Protein AF-A0AAW0YAZ7-F1 (afdb_monomer_lite)

Organism: Cherax quadricarinatus (NCBI:txid27406)

Foldseek 3Di:
DDDPDDDDDDPDDDPPCDPVNCVVVPNPDVVVVVVVVVVVVVVVVVVVVVVVLCVVDPDPVSVVVVVVVVVVVVVVVVVVVVVVVVVVVVVVVVVVVVVVVVVVVVQVVLVVLLVVLVVVLVVLVVLLVLLVVLLVLLVVLVVQLVVLVCVLVVVDDPPPDDDPDPDPDDDDPVNNVVSVVSNVVSVVSNVVSVVVLVVSLVVVVVVVVVVVVVVCVVPPDDYDDDDDDDDDDDDDPPVVSVVSSVVSVVVSVVSVVVSVVSVVSRDDHDDPPCDPVVVPPPQPPVNVVVVVVVVVVVVVVVVVVVVVVVD

Sequence (311 aa):
LAERVRLKKAESGDQRITGTDLSSVGVWTTAVAEQLVAGVQEESDAQELYHALATAGGALAPHERLKEFEVEIERLHTKVDHLKAQNDVLAITLSESKSHCDHLSILMGKYESNSIALQLAVTNLDQTIEAYEVLVALLESEIGLLLASCKAAGVGVKRTSGGVGSGSGGWSYADQDDLVALVKRAQEQRRSTENVARHLLSRLERAEAQHSDAESWNEAGISHNTSATSSTSSGVDSDVSRGEEQRLRETINRLKEERGHVSSSLLPLESLHVDPLTRHYPLSLNDAHKLDLENAVLMQELTAMREDRAE

pLDDT: mean 76.09, std 19.63, range [36.53, 98.0]

Radius of gyration: 53.34 Å; chains: 1; bounding box: 100×48×168 Å

InterPro domains:
  IPR019536 Harmonin-binding protein USHBP1, PDZ-binding domain [PF10506] (75-138)
  IPR040171 Harmonin-binding protein USHBP1-like [PTHR23347] (2-311)

Structure (mmCIF, N/CA/C/O backbone):
data_AF-A0AAW0YAZ7-F1
#
_entry.id   AF-A0AAW0YAZ7-F1
#
loop_
_atom_site.group_PDB
_atom_site.id
_atom_site.type_symbol
_atom_site.label_atom_id
_atom_site.label_alt_id
_atom_site.label_comp_id
_atom_site.label_asym_id
_atom_site.label_entity_id
_atom_site.label_seq_id
_atom_site.pdbx_PDB_ins_code
_atom_site.Cartn_x
_atom_site.Cartn_y
_atom_site.Cartn_z
_atom_site.occupancy
_atom_site.B_iso_or_equiv
_atom_site.auth_seq_id
_atom_site.auth_comp_id
_atom_site.auth_asym_id
_atom_site.auth_atom_id
_atom_site.pdbx_PDB_model_num
ATOM 1 N N . LEU A 1 1 ? -64.043 -13.865 101.039 1.00 36.66 1 LEU A N 1
ATOM 2 C CA . LEU A 1 1 ? -63.015 -12.802 101.012 1.00 36.66 1 LEU A CA 1
ATOM 3 C C . LEU A 1 1 ? -61.652 -13.481 101.017 1.00 36.66 1 LEU A C 1
ATOM 5 O O . LEU A 1 1 ? -61.302 -14.053 102.036 1.00 36.66 1 LEU A O 1
ATOM 9 N N . ALA A 1 2 ? -60.959 -13.518 99.876 1.00 41.47 2 ALA A N 1
ATOM 10 C CA . ALA A 1 2 ? -59.624 -14.108 99.764 1.00 41.47 2 ALA A CA 1
ATOM 11 C C . ALA A 1 2 ? -58.565 -13.015 99.964 1.00 41.47 2 ALA A C 1
ATOM 13 O O . ALA A 1 2 ? -58.642 -11.938 99.369 1.00 41.47 2 ALA A O 1
ATOM 14 N N . GLU A 1 3 ? -57.635 -13.290 100.866 1.00 41.56 3 GLU A N 1
ATOM 15 C CA . GLU A 1 3 ? -56.616 -12.386 101.381 1.00 41.56 3 GLU A CA 1
ATOM 16 C C . GLU A 1 3 ? -55.558 -12.084 100.304 1.00 41.56 3 GLU A C 1
ATOM 18 O O . GLU A 1 3 ? -55.010 -12.989 99.675 1.00 41.56 3 GLU A O 1
ATOM 23 N N . ARG A 1 4 ? -55.279 -10.797 100.055 1.00 48.59 4 ARG A N 1
ATOM 24 C CA . ARG A 1 4 ? -54.204 -10.373 99.146 1.00 48.59 4 ARG A CA 1
ATOM 25 C C . ARG A 1 4 ? -52.858 -10.602 99.832 1.00 48.59 4 ARG A C 1
ATOM 27 O O . ARG A 1 4 ? -52.386 -9.739 100.569 1.00 48.59 4 ARG A O 1
ATOM 34 N N . VAL A 1 5 ? -52.222 -11.736 99.555 1.00 50.03 5 VAL A N 1
ATOM 35 C CA . VAL A 1 5 ? -50.826 -11.975 99.935 1.00 50.03 5 VAL A CA 1
ATOM 36 C C . VAL A 1 5 ? -49.933 -11.103 99.048 1.00 50.03 5 VAL A C 1
ATOM 38 O O . VAL A 1 5 ? -49.778 -11.348 97.853 1.00 50.03 5 VAL A O 1
ATOM 41 N N . ARG A 1 6 ? -49.368 -10.035 99.623 1.00 46.94 6 ARG A N 1
ATOM 42 C CA . ARG A 1 6 ? -48.299 -9.252 98.989 1.00 46.94 6 ARG A CA 1
ATOM 43 C C . ARG A 1 6 ? -47.051 -10.129 98.899 1.00 46.94 6 ARG A C 1
ATOM 45 O O . ARG A 1 6 ? -46.441 -10.427 99.922 1.00 46.94 6 ARG A O 1
ATOM 52 N N . LEU A 1 7 ? -46.660 -10.508 97.685 1.00 45.97 7 LEU A N 1
ATOM 53 C CA . LEU A 1 7 ? -45.361 -11.129 97.444 1.00 45.97 7 LEU A CA 1
ATOM 54 C C . LEU A 1 7 ? -44.265 -10.086 97.694 1.00 45.97 7 LEU A C 1
ATOM 56 O O . LEU A 1 7 ? -44.259 -9.004 97.102 1.00 45.97 7 LEU A O 1
ATOM 60 N N . LYS A 1 8 ? -43.377 -10.397 98.640 1.00 39.53 8 LYS A N 1
ATOM 61 C CA . LYS A 1 8 ? -42.240 -9.563 99.025 1.00 39.53 8 LYS A CA 1
ATOM 62 C C . LYS A 1 8 ? -41.208 -9.617 97.892 1.00 39.53 8 LYS A C 1
ATOM 64 O O . LYS A 1 8 ? -40.790 -10.701 97.499 1.00 39.53 8 LYS A O 1
ATOM 69 N N . LYS A 1 9 ? -40.831 -8.454 97.354 1.00 42.91 9 LYS A N 1
ATOM 70 C CA . LYS A 1 9 ? -39.759 -8.310 96.358 1.00 42.91 9 LYS A CA 1
ATOM 71 C C . LYS A 1 9 ? -38.473 -8.888 96.959 1.00 42.91 9 LYS A C 1
ATOM 73 O O . LYS A 1 9 ? -38.083 -8.455 98.041 1.00 42.91 9 LYS A O 1
ATOM 78 N N . ALA A 1 10 ? -37.875 -9.880 96.298 1.00 43.03 10 ALA A N 1
ATOM 79 C CA . ALA A 1 10 ? -36.586 -10.429 96.701 1.00 43.03 10 ALA A CA 1
ATOM 80 C C . ALA A 1 10 ? -35.559 -9.292 96.696 1.00 43.03 10 ALA A C 1
ATOM 82 O O . ALA A 1 10 ? -35.417 -8.569 95.707 1.00 43.03 10 ALA A O 1
ATOM 83 N N . GLU A 1 11 ? -34.932 -9.071 97.845 1.00 41.56 11 GLU A N 1
ATOM 84 C CA . GLU A 1 11 ? -33.925 -8.039 98.021 1.00 41.56 11 GLU A CA 1
ATOM 85 C C . GLU A 1 11 ? -32.713 -8.415 97.165 1.00 41.56 11 GLU A C 1
ATOM 87 O O . GLU A 1 11 ? -32.107 -9.471 97.325 1.00 41.56 11 GLU A O 1
ATOM 92 N N . SER A 1 12 ? -32.438 -7.552 96.189 1.00 51.38 12 SER A N 1
ATOM 93 C CA . SER A 1 12 ? -31.312 -7.614 95.268 1.00 51.38 12 SER A CA 1
ATOM 94 C C . SER A 1 12 ? -30.006 -7.527 96.055 1.00 51.38 12 SER A C 1
ATOM 96 O O . SER A 1 12 ? -29.550 -6.436 96.388 1.00 51.38 12 SER A O 1
ATOM 98 N N . GLY A 1 13 ? -29.425 -8.684 96.359 1.00 41.88 13 GLY A N 1
ATOM 99 C CA . GLY A 1 13 ? -28.131 -8.821 97.012 1.00 41.88 13 GLY A CA 1
ATOM 100 C C . GLY A 1 13 ? -27.391 -10.041 96.478 1.00 41.88 13 GLY A C 1
ATOM 101 O O . GLY A 1 13 ? -27.486 -11.112 97.059 1.00 41.88 13 GLY A O 1
ATOM 102 N N . ASP A 1 14 ? -26.698 -9.861 95.352 1.00 46.91 14 ASP A N 1
ATOM 103 C CA . ASP A 1 14 ? -25.494 -10.594 94.920 1.00 46.91 14 ASP A CA 1
ATOM 104 C C . ASP A 1 14 ? -25.476 -12.128 95.119 1.00 46.91 14 ASP A C 1
ATOM 106 O O . ASP A 1 14 ? -24.453 -12.728 95.461 1.00 46.91 14 ASP A O 1
ATOM 110 N N . GLN A 1 15 ? -26.609 -12.800 94.902 1.00 54.31 15 GLN A N 1
ATOM 111 C CA . GLN A 1 15 ? -26.675 -14.257 94.961 1.00 54.31 15 GLN A CA 1
ATOM 112 C C . GLN A 1 15 ? -26.151 -14.821 93.635 1.00 54.31 15 GLN A C 1
ATOM 114 O O . GLN A 1 15 ? -26.905 -15.050 92.691 1.00 54.31 15 GLN A O 1
ATOM 119 N N . ARG A 1 16 ? -24.829 -14.995 93.536 1.00 53.84 16 ARG A N 1
ATOM 120 C CA . ARG A 1 16 ? -24.193 -15.664 92.393 1.00 53.84 16 ARG A CA 1
ATOM 121 C C . ARG A 1 16 ? -24.699 -17.104 92.329 1.00 53.84 16 ARG A C 1
ATOM 123 O O . ARG A 1 16 ? -24.273 -17.936 93.123 1.00 53.84 16 ARG A O 1
ATOM 130 N N . ILE A 1 17 ? -25.618 -17.375 91.406 1.00 58.81 17 ILE A N 1
ATOM 131 C CA . ILE A 1 17 ? -26.127 -18.720 91.133 1.00 58.81 17 ILE A CA 1
ATOM 132 C C . ILE A 1 17 ? -24.938 -19.562 90.662 1.00 58.81 17 ILE A C 1
ATOM 134 O O . ILE A 1 17 ? -24.305 -19.248 89.654 1.00 58.81 17 ILE A O 1
ATOM 138 N N . THR A 1 18 ? -24.586 -20.594 91.423 1.00 60.94 18 THR A N 1
ATOM 139 C CA . THR A 1 18 ? -23.449 -21.462 91.101 1.00 60.94 18 THR A CA 1
ATOM 140 C C . THR A 1 18 ? -23.892 -22.613 90.194 1.00 60.94 18 THR A C 1
ATOM 142 O O . THR A 1 18 ? -25.068 -22.970 90.151 1.00 60.94 18 THR A O 1
ATOM 145 N N . GLY A 1 19 ? -22.964 -23.234 89.455 1.00 59.62 19 GLY A N 1
ATOM 146 C CA . GLY A 1 19 ? -23.287 -24.351 88.548 1.00 59.62 19 GLY A CA 1
ATOM 147 C C . GLY A 1 19 ? -23.971 -25.547 89.233 1.00 59.62 19 GLY A C 1
ATOM 148 O O . GLY A 1 19 ? -24.684 -26.309 88.585 1.00 59.62 19 GLY A O 1
ATOM 149 N N . THR A 1 20 ? -23.807 -25.687 90.551 1.00 60.94 20 THR A N 1
ATOM 150 C CA . THR A 1 20 ? -24.487 -26.686 91.389 1.00 60.94 20 THR A CA 1
ATOM 151 C C . THR A 1 20 ? -25.952 -26.354 91.674 1.00 60.94 20 THR A C 1
ATOM 153 O O . THR A 1 20 ? -26.761 -27.263 91.841 1.00 60.94 20 THR A O 1
ATOM 156 N N . ASP A 1 21 ? -26.319 -25.073 91.677 1.00 62.53 21 ASP A N 1
ATOM 157 C CA . ASP A 1 21 ? -27.708 -24.645 91.858 1.00 62.53 21 ASP A CA 1
ATOM 158 C C . ASP A 1 21 ? -28.510 -24.888 90.569 1.00 62.53 21 ASP A C 1
ATOM 160 O O . ASP A 1 21 ? -29.643 -25.365 90.616 1.00 62.53 21 ASP A O 1
ATOM 164 N N . LEU A 1 22 ? -27.889 -24.671 89.403 1.00 63.38 22 LEU A N 1
ATOM 165 C CA . LEU A 1 22 ? -28.481 -24.931 88.082 1.00 63.38 22 LEU A CA 1
ATOM 166 C C . LEU A 1 22 ? -28.712 -26.427 87.817 1.00 63.38 22 LEU A C 1
ATOM 168 O O . LEU A 1 22 ? -29.745 -26.808 87.258 1.00 63.38 22 LEU A O 1
ATOM 172 N N . SER A 1 23 ? -27.795 -27.289 88.269 1.00 62.62 23 SER A N 1
ATOM 173 C CA . SER A 1 23 ? -27.950 -28.740 88.128 1.00 62.62 23 SER A CA 1
ATOM 174 C C . SER A 1 23 ? -29.073 -29.299 89.009 1.00 62.62 23 SER A C 1
ATOM 176 O O . SER A 1 23 ? -29.751 -30.242 88.596 1.00 62.62 23 SER A O 1
ATOM 178 N N . SER A 1 24 ? -29.334 -28.679 90.168 1.00 65.88 24 SER A N 1
ATOM 179 C CA . SER A 1 24 ? -30.435 -29.049 91.073 1.00 65.88 24 SER A CA 1
ATOM 180 C C . SER A 1 24 ? -31.830 -28.771 90.490 1.00 65.88 24 SER A C 1
ATOM 182 O O . SER A 1 24 ? -32.787 -29.469 90.819 1.00 65.88 24 SER A O 1
ATOM 184 N N . VAL A 1 25 ? -31.930 -27.802 89.572 1.00 65.81 25 VAL A N 1
ATOM 185 C CA . VAL A 1 25 ? -33.166 -27.427 88.859 1.00 65.81 25 VAL A CA 1
ATOM 186 C C . VAL A 1 25 ? -33.303 -28.178 87.519 1.00 65.81 25 VAL A C 1
ATOM 188 O O . VAL A 1 25 ? -34.297 -28.030 86.815 1.00 65.81 25 VAL A O 1
ATOM 191 N N . GLY A 1 26 ? -32.345 -29.051 87.180 1.00 63.66 26 GLY A N 1
ATOM 192 C CA . GLY A 1 26 ? -32.406 -29.920 85.999 1.00 63.66 26 GLY A CA 1
ATOM 193 C C . GLY A 1 26 ? -31.663 -29.405 84.762 1.00 63.66 26 GLY A C 1
ATOM 194 O O . GLY A 1 26 ? -31.778 -30.012 83.700 1.00 63.66 26 GLY A O 1
ATOM 195 N N . VAL A 1 27 ? -30.871 -28.330 84.871 1.00 70.31 27 VAL A N 1
ATOM 196 C CA . VAL A 1 27 ? -30.018 -27.842 83.772 1.00 70.31 27 VAL A CA 1
ATOM 197 C C . VAL A 1 27 ? -28.635 -28.485 83.897 1.00 70.31 27 VAL A C 1
ATOM 199 O O . VAL A 1 27 ? -27.776 -28.019 84.640 1.00 70.31 27 VAL A O 1
ATOM 202 N N . TRP A 1 28 ? -28.421 -29.607 83.206 1.00 62.44 28 TRP A N 1
ATOM 203 C CA . TRP A 1 28 ? -27.205 -30.427 83.363 1.00 62.44 28 TRP A CA 1
ATOM 204 C C . TRP A 1 28 ? -26.023 -30.011 82.478 1.00 62.44 28 TRP A C 1
ATOM 206 O O . TRP A 1 28 ? -24.913 -30.501 82.670 1.00 62.44 28 TRP A O 1
ATOM 216 N N . THR A 1 29 ? -26.236 -29.112 81.517 1.00 69.56 29 THR A N 1
ATOM 217 C CA . THR A 1 29 ? -25.220 -28.710 80.533 1.00 69.56 29 THR A CA 1
ATOM 218 C C . THR A 1 29 ? -25.038 -27.199 80.519 1.00 69.56 29 THR A C 1
ATOM 220 O O . THR A 1 29 ? -26.011 -26.463 80.355 1.00 69.56 29 THR A O 1
ATOM 223 N N . THR A 1 30 ? -23.789 -26.740 80.616 1.00 72.56 30 THR A N 1
ATOM 224 C CA . THR A 1 30 ? -23.425 -25.312 80.614 1.00 72.56 30 THR A CA 1
ATOM 225 C C . THR A 1 30 ? -23.890 -24.587 79.353 1.00 72.56 30 THR A C 1
ATOM 227 O O . THR A 1 30 ? -24.370 -23.470 79.458 1.00 72.56 30 THR A O 1
ATOM 230 N N . ALA A 1 31 ? -23.876 -25.250 78.194 1.00 71.69 31 ALA A N 1
ATOM 231 C CA . ALA A 1 31 ? -24.375 -24.687 76.937 1.00 71.69 31 ALA A CA 1
ATOM 232 C C . ALA A 1 31 ? -25.869 -24.306 76.989 1.00 71.69 31 ALA A C 1
ATOM 234 O O . ALA A 1 31 ? -26.268 -23.280 76.454 1.00 71.69 31 ALA A O 1
ATOM 235 N N . VAL A 1 32 ? -26.702 -25.100 77.675 1.00 74.94 32 VAL A N 1
ATOM 236 C CA . VAL A 1 32 ? -28.135 -24.784 77.842 1.00 74.94 32 VAL A CA 1
ATOM 237 C C . VAL A 1 32 ? -28.314 -23.607 78.796 1.00 74.94 32 VAL A C 1
ATOM 239 O O . VAL A 1 32 ? -29.159 -22.752 78.555 1.00 74.94 32 VAL A O 1
ATOM 242 N N . ALA A 1 33 ? -27.493 -23.525 79.847 1.00 70.94 33 ALA A N 1
ATOM 243 C CA . ALA A 1 33 ? -27.493 -22.377 80.748 1.00 70.94 33 ALA A CA 1
ATOM 244 C C . ALA A 1 33 ? -27.039 -21.093 80.032 1.00 70.94 33 ALA A C 1
ATOM 246 O O . ALA A 1 33 ? -27.683 -20.063 80.184 1.00 70.94 33 ALA A O 1
ATOM 247 N N . GLU A 1 34 ? -25.990 -21.156 79.211 1.00 75.50 34 GLU A N 1
ATOM 248 C CA . GLU A 1 34 ? -25.504 -20.024 78.413 1.00 75.50 34 GLU A CA 1
ATOM 249 C C . GLU A 1 34 ? -26.530 -19.571 77.376 1.00 75.50 34 GLU A C 1
ATOM 251 O O . GLU A 1 34 ? -26.737 -18.375 77.217 1.00 75.50 34 GLU A O 1
ATOM 256 N N . GLN A 1 35 ? -27.225 -20.499 76.720 1.00 74.75 35 GLN A N 1
ATOM 257 C CA . GLN A 1 35 ? -28.244 -20.156 75.730 1.00 74.75 35 GLN A CA 1
ATOM 258 C C . GLN A 1 35 ? -29.519 -19.590 76.367 1.00 74.75 35 GLN A C 1
ATOM 260 O O . GLN A 1 35 ? -30.129 -18.684 75.807 1.00 74.75 35 GLN A O 1
ATOM 265 N N . LEU A 1 36 ? -29.893 -20.063 77.560 1.00 75.88 36 LEU A N 1
ATOM 266 C CA . LEU A 1 36 ? -30.957 -19.452 78.362 1.00 75.88 36 LEU A CA 1
ATOM 267 C C . LEU A 1 36 ? -30.559 -18.056 78.845 1.00 75.88 36 LEU A C 1
ATOM 269 O O . LEU A 1 36 ? -31.374 -17.146 78.788 1.00 75.88 36 LEU A O 1
ATOM 273 N N . VAL A 1 37 ? -29.312 -17.866 79.285 1.00 76.31 37 VAL A N 1
ATOM 274 C CA . VAL A 1 37 ? -28.797 -16.549 79.685 1.00 76.31 37 VAL A CA 1
ATOM 275 C C . VAL A 1 37 ? -28.736 -15.601 78.491 1.00 76.31 37 VAL A C 1
ATOM 277 O O . VAL A 1 37 ? -29.167 -14.464 78.621 1.00 76.31 37 VAL A O 1
ATOM 280 N N . ALA A 1 38 ? -28.267 -16.059 77.330 1.00 74.88 38 ALA A N 1
ATOM 281 C CA . ALA A 1 38 ? -28.242 -15.267 76.106 1.00 74.88 38 ALA A CA 1
ATOM 282 C C . ALA A 1 38 ? -29.659 -14.888 75.655 1.00 74.88 38 ALA A C 1
ATOM 284 O O . ALA A 1 38 ? -29.895 -13.725 75.355 1.00 74.88 38 ALA A O 1
ATOM 285 N N . GLY A 1 39 ? -30.610 -15.828 75.691 1.00 73.25 39 GLY A N 1
ATOM 286 C CA . GLY A 1 39 ? -32.011 -15.556 75.360 1.00 73.25 39 GLY A CA 1
ATOM 287 C C . GLY A 1 39 ? -32.681 -14.590 76.341 1.00 73.25 39 GLY A C 1
ATOM 288 O O . GLY A 1 39 ? -33.349 -13.657 75.918 1.00 73.25 39 GLY A O 1
ATOM 289 N N . VAL A 1 40 ? -32.449 -14.750 77.649 1.00 72.56 40 VAL A N 1
ATOM 290 C CA . VAL A 1 40 ? -32.961 -13.819 78.670 1.00 72.56 40 VAL A CA 1
ATOM 291 C C . VAL A 1 40 ? -32.303 -12.444 78.548 1.00 72.56 40 VAL A C 1
ATOM 293 O O . VAL A 1 40 ? -32.969 -11.438 78.769 1.00 72.56 40 VAL A O 1
ATOM 296 N N . GLN A 1 41 ? -31.021 -12.377 78.187 1.00 74.12 41 GLN A N 1
ATOM 297 C CA . GLN A 1 41 ? -30.329 -11.113 77.947 1.00 74.12 41 GLN A CA 1
ATOM 298 C C . GLN A 1 41 ? -30.873 -10.415 76.697 1.00 74.12 41 GLN A C 1
ATOM 300 O O . GLN A 1 41 ? -31.130 -9.222 76.747 1.00 74.12 41 GLN A O 1
ATOM 305 N N . GLU A 1 42 ? -31.114 -11.150 75.613 1.00 71.25 42 GLU A N 1
ATOM 306 C CA . GLU A 1 42 ? -31.705 -10.619 74.381 1.00 71.25 42 GLU A CA 1
ATOM 307 C C . GLU A 1 42 ? -33.144 -10.125 74.611 1.00 71.25 42 GLU A C 1
ATOM 309 O O . GLU A 1 42 ? -33.501 -9.024 74.187 1.00 71.25 42 GLU A O 1
ATOM 314 N N . GLU A 1 43 ? -33.954 -10.880 75.362 1.00 66.69 43 GLU A N 1
ATOM 315 C CA . GLU A 1 43 ? -35.287 -10.445 75.797 1.00 66.69 43 GLU A CA 1
ATOM 316 C C . GLU A 1 43 ? -35.216 -9.234 76.740 1.00 66.69 43 GLU A C 1
ATOM 318 O O . GLU A 1 43 ? -36.043 -8.329 76.629 1.00 66.69 43 GLU A O 1
ATOM 323 N N . SER A 1 44 ? -34.222 -9.168 77.632 1.00 68.75 44 SER A N 1
ATOM 324 C CA . SER A 1 44 ? -34.002 -8.028 78.530 1.00 68.75 44 SER A CA 1
ATOM 325 C C . SER A 1 44 ? -33.584 -6.777 77.766 1.00 68.75 44 SER A C 1
ATOM 327 O O . SER A 1 44 ? -34.135 -5.713 78.023 1.00 68.75 44 SER A O 1
ATOM 329 N N . ASP A 1 45 ? -32.672 -6.888 76.802 1.00 67.44 45 ASP A N 1
ATOM 330 C CA . ASP A 1 45 ? -32.210 -5.774 75.972 1.00 67.44 45 ASP A CA 1
ATOM 331 C C . ASP A 1 45 ? -33.355 -5.254 75.086 1.00 67.44 45 ASP A C 1
ATOM 333 O O . ASP A 1 45 ? -33.581 -4.044 74.987 1.00 67.44 45 ASP A O 1
ATOM 337 N N . ALA A 1 46 ? -34.154 -6.157 74.505 1.00 68.88 46 ALA A N 1
ATOM 338 C CA . ALA A 1 46 ? -35.368 -5.795 73.780 1.00 68.88 46 ALA A CA 1
ATOM 339 C C . ALA A 1 46 ? -36.373 -5.085 74.700 1.00 68.88 46 ALA A C 1
ATOM 341 O O . ALA A 1 46 ? -36.925 -4.042 74.346 1.00 68.88 46 ALA A O 1
ATOM 342 N N . GLN A 1 47 ? -36.590 -5.608 75.907 1.00 65.81 47 GLN A N 1
ATOM 343 C CA . GLN A 1 47 ? -37.537 -5.055 76.870 1.00 65.81 47 GLN A CA 1
ATOM 344 C C . GLN A 1 47 ? -37.060 -3.725 77.477 1.00 65.81 47 GLN A C 1
ATOM 346 O O . GLN A 1 47 ? -37.886 -2.845 77.724 1.00 65.81 47 GLN A O 1
ATOM 351 N N . GLU A 1 48 ? -35.752 -3.524 77.644 1.00 64.81 48 GLU A N 1
ATOM 352 C CA . GLU A 1 48 ? -35.134 -2.248 78.015 1.00 64.81 48 GLU A CA 1
ATOM 353 C C . GLU A 1 48 ? -35.261 -1.215 76.897 1.00 64.81 48 GLU A C 1
ATOM 355 O O . GLU A 1 48 ? -35.591 -0.063 77.182 1.00 64.81 48 GLU A O 1
ATOM 360 N N . LEU A 1 49 ? -35.103 -1.613 75.632 1.00 62.16 49 LEU A N 1
ATOM 361 C CA . LEU A 1 49 ? -35.376 -0.747 74.484 1.00 62.16 49 LEU A CA 1
ATOM 362 C C . LEU A 1 49 ? -36.854 -0.344 74.431 1.00 62.16 49 LEU A C 1
ATOM 364 O O . LEU A 1 49 ? -37.154 0.846 74.330 1.00 62.16 49 LEU A O 1
ATOM 368 N N . TYR A 1 50 ? -37.785 -1.290 74.588 1.00 61.31 50 TYR A N 1
ATOM 369 C CA . TYR A 1 50 ? -39.220 -0.991 74.668 1.00 61.31 50 TYR A CA 1
ATOM 370 C C . TYR A 1 50 ? -39.555 -0.067 75.842 1.00 61.31 50 TYR A C 1
ATOM 372 O O . TYR A 1 50 ? -40.350 0.864 75.690 1.00 61.31 50 TYR A O 1
ATOM 380 N N . HIS A 1 51 ? -38.938 -0.287 77.004 1.00 61.97 51 HIS A N 1
ATOM 381 C CA . HIS A 1 51 ? -39.159 0.534 78.187 1.00 61.97 51 HIS A CA 1
ATOM 382 C C . HIS A 1 51 ? -38.571 1.941 78.021 1.00 61.97 51 HIS A C 1
ATOM 384 O O . HIS A 1 51 ? -39.254 2.912 78.332 1.00 61.97 51 HIS A O 1
ATOM 390 N N . ALA A 1 52 ? -37.352 2.073 77.487 1.00 62.44 52 ALA A N 1
ATOM 391 C CA . ALA A 1 52 ? -36.702 3.352 77.199 1.00 62.44 52 ALA A CA 1
ATOM 392 C C . ALA A 1 52 ? -37.474 4.169 76.151 1.00 62.44 52 ALA A C 1
ATOM 394 O O . ALA A 1 52 ? -37.599 5.388 76.277 1.00 62.44 52 ALA A O 1
ATOM 395 N N . LEU A 1 53 ? -38.050 3.501 75.149 1.00 58.62 53 LEU A N 1
ATOM 396 C CA . LEU A 1 53 ? -38.942 4.124 74.177 1.00 58.62 53 LEU A CA 1
ATOM 397 C C . LEU A 1 53 ? -40.275 4.564 74.807 1.00 58.62 53 LEU A C 1
ATOM 399 O O . LEU A 1 53 ? -40.753 5.658 74.506 1.00 58.62 53 LEU A O 1
ATOM 403 N N . ALA A 1 54 ? -40.857 3.760 75.702 1.00 59.94 54 ALA A N 1
ATOM 404 C CA . ALA A 1 54 ? -42.102 4.087 76.398 1.00 59.94 54 ALA A CA 1
ATOM 405 C C . ALA A 1 54 ? -41.962 5.274 77.371 1.00 59.94 54 ALA A C 1
ATOM 407 O O . ALA A 1 54 ? -42.902 6.058 77.519 1.00 59.94 54 ALA A O 1
ATOM 408 N N . THR A 1 55 ? -40.802 5.451 78.015 1.00 61.50 55 THR A N 1
ATOM 409 C CA . THR A 1 55 ? -40.520 6.619 78.871 1.00 61.50 55 THR A CA 1
ATOM 410 C C . THR A 1 55 ? -40.099 7.867 78.093 1.00 61.50 55 THR A C 1
ATOM 412 O O . THR A 1 55 ? -40.264 8.971 78.613 1.00 61.50 55 THR A O 1
ATOM 415 N N . ALA A 1 56 ? -39.596 7.735 76.861 1.00 58.88 56 ALA A N 1
ATOM 416 C CA . ALA A 1 56 ? -39.158 8.865 76.034 1.00 58.88 56 ALA A CA 1
ATOM 417 C C . ALA A 1 56 ? -40.287 9.559 75.234 1.00 58.88 56 ALA A C 1
ATOM 419 O O . ALA A 1 56 ? -40.067 10.647 74.696 1.00 58.88 56 ALA A O 1
ATOM 420 N N . GLY A 1 57 ? -41.498 8.993 75.153 1.00 51.91 57 GLY A N 1
ATOM 421 C CA . GLY A 1 57 ? -42.638 9.629 74.478 1.00 51.91 57 GLY A CA 1
ATOM 422 C C . GLY A 1 57 ? -43.950 8.864 74.664 1.00 51.91 57 GLY A C 1
ATOM 423 O O . GLY A 1 57 ? -43.990 7.650 74.508 1.00 51.91 57 GLY A O 1
ATOM 424 N N . GLY A 1 58 ? -45.029 9.577 75.006 1.00 49.22 58 GLY A N 1
ATOM 425 C CA . GLY A 1 58 ? -46.310 8.996 75.425 1.00 49.22 58 GLY A CA 1
ATOM 426 C C . GLY A 1 58 ? -46.887 7.931 74.480 1.00 49.22 58 GLY A C 1
ATOM 427 O O . GLY A 1 58 ? -47.048 8.190 73.293 1.00 49.22 58 GLY A O 1
ATOM 428 N N . ALA A 1 59 ? -47.198 6.768 75.070 1.00 53.12 59 ALA A N 1
ATOM 429 C CA . ALA A 1 59 ? -48.096 5.638 74.744 1.00 53.12 59 ALA A CA 1
ATOM 430 C C . ALA A 1 59 ? -48.408 5.194 73.288 1.00 53.12 59 ALA A C 1
ATOM 432 O O . ALA A 1 59 ? -48.792 4.042 73.117 1.00 53.12 59 ALA A O 1
ATOM 433 N N . LEU A 1 60 ? -48.248 6.021 72.252 1.00 52.25 60 LEU A N 1
ATOM 434 C CA . LEU A 1 60 ? -48.405 5.662 70.830 1.00 52.25 60 LEU A CA 1
ATOM 435 C C . LEU A 1 60 ? -47.182 6.033 69.963 1.00 52.25 60 LEU A C 1
ATOM 437 O O . LEU A 1 60 ? -46.939 5.389 68.947 1.00 52.25 60 LEU A O 1
ATOM 441 N N . ALA A 1 61 ? -46.362 6.999 70.387 1.00 54.88 61 ALA A N 1
ATOM 442 C CA . ALA A 1 61 ? -45.212 7.489 69.617 1.00 54.88 61 ALA A CA 1
ATOM 443 C C . ALA A 1 61 ? -44.070 6.469 69.350 1.00 54.88 61 ALA A C 1
ATOM 445 O O . ALA A 1 61 ? -43.399 6.594 68.325 1.00 54.88 61 ALA A O 1
ATOM 446 N N . PRO A 1 62 ? -43.801 5.466 70.214 1.00 58.72 62 PRO A N 1
ATOM 447 C CA . PRO A 1 62 ? -42.720 4.501 69.990 1.00 58.72 62 PRO A CA 1
ATOM 448 C C . PRO A 1 62 ? -42.888 3.625 68.753 1.00 58.72 62 PRO A C 1
ATOM 450 O O . PRO A 1 62 ? -41.935 3.380 68.017 1.00 58.72 62 PRO A O 1
ATOM 453 N N . HIS A 1 63 ? -44.111 3.140 68.537 1.00 61.25 63 HIS A N 1
ATOM 454 C CA . HIS A 1 63 ? -44.403 2.179 67.482 1.00 61.25 63 HIS A CA 1
ATOM 455 C C . HIS A 1 63 ? -44.501 2.866 66.117 1.00 61.25 63 HIS A C 1
ATOM 457 O O . HIS A 1 63 ? -44.104 2.282 65.113 1.00 61.25 63 HIS A O 1
ATOM 463 N N . GLU A 1 64 ? -44.988 4.109 66.096 1.00 70.75 64 GLU A N 1
ATOM 464 C CA . GLU A 1 64 ? -44.990 4.976 64.915 1.00 70.75 64 GLU A CA 1
ATOM 465 C C . GLU A 1 64 ? -43.564 5.355 64.509 1.00 70.75 64 GLU A C 1
ATOM 467 O O . GLU A 1 64 ? -43.207 5.155 63.356 1.00 70.75 64 GLU A O 1
ATOM 472 N N . ARG A 1 65 ? -42.699 5.758 65.454 1.00 73.50 65 ARG A N 1
ATOM 473 C CA . ARG A 1 65 ? -41.281 6.041 65.161 1.00 73.50 65 ARG A CA 1
ATOM 474 C C . ARG A 1 65 ? -40.508 4.822 64.664 1.00 73.50 65 ARG A C 1
ATOM 476 O O . ARG A 1 65 ? -39.677 4.954 63.776 1.00 73.50 65 ARG A O 1
ATOM 483 N N . LEU A 1 66 ? -40.764 3.636 65.219 1.00 76.50 66 LEU A N 1
ATOM 484 C CA . LEU A 1 66 ? -40.155 2.399 64.718 1.00 76.50 66 LEU A CA 1
ATOM 485 C C . LEU A 1 66 ? -40.597 2.093 63.283 1.00 76.50 66 LEU A C 1
ATOM 487 O O . LEU A 1 66 ? -39.751 1.766 62.459 1.00 76.50 66 LEU A O 1
ATOM 491 N N . LYS A 1 67 ? -41.885 2.273 62.967 1.00 82.94 67 LYS A N 1
ATOM 492 C CA . LYS A 1 67 ? -42.398 2.136 61.596 1.00 82.94 67 LYS A CA 1
ATOM 493 C C . LYS A 1 67 ? -41.829 3.195 60.653 1.00 82.94 67 LYS A C 1
ATOM 495 O O . LYS A 1 67 ? -41.523 2.885 59.512 1.00 82.94 67 LYS A O 1
ATOM 500 N N . GLU A 1 68 ? -41.653 4.432 61.114 1.00 83.75 68 GLU A N 1
ATOM 501 C CA . GLU A 1 68 ? -40.989 5.490 60.341 1.00 83.75 68 GLU A CA 1
ATOM 502 C C . GLU A 1 68 ? -39.536 5.118 60.022 1.00 83.75 68 GLU A C 1
ATOM 504 O O . GLU A 1 68 ? -39.099 5.281 58.884 1.00 83.75 68 GLU A O 1
ATOM 509 N N . PHE A 1 69 ? -38.795 4.573 60.994 1.00 84.56 69 PHE A N 1
ATOM 510 C CA . PHE A 1 69 ? -37.438 4.081 60.756 1.00 84.56 69 PHE A CA 1
ATOM 511 C C . PHE A 1 69 ? -37.409 2.868 59.826 1.00 84.56 69 PHE A C 1
ATOM 513 O O . PHE A 1 69 ? -36.528 2.795 58.978 1.00 84.56 69 PHE A O 1
ATOM 520 N N . GLU A 1 70 ? -38.360 1.945 59.943 1.00 90.94 70 GLU A N 1
ATOM 521 C CA . GLU A 1 70 ? -38.491 0.788 59.052 1.00 90.94 70 GLU A CA 1
ATOM 522 C C . GLU A 1 70 ? -38.737 1.227 57.600 1.00 90.94 70 GLU A C 1
ATOM 524 O O . GLU A 1 70 ? -37.990 0.835 56.704 1.00 90.94 70 GLU A O 1
ATOM 529 N N . VAL A 1 71 ? -39.682 2.147 57.379 1.00 93.12 71 VAL A N 1
ATOM 530 C CA . VAL A 1 71 ? -39.949 2.736 56.056 1.00 93.12 71 VAL A CA 1
ATOM 531 C C . VAL A 1 71 ? -38.726 3.486 55.521 1.00 93.12 71 VAL A C 1
ATOM 533 O O . VAL A 1 71 ? -38.406 3.390 54.337 1.00 93.12 71 VAL A O 1
ATOM 536 N N . GLU A 1 72 ? -38.006 4.226 56.367 1.00 94.94 72 GLU A N 1
ATOM 537 C CA . GLU A 1 72 ? -36.787 4.925 55.948 1.00 94.94 72 GLU A CA 1
ATOM 538 C C . GLU A 1 72 ? -35.652 3.947 55.601 1.00 94.94 72 GLU A C 1
ATOM 540 O O . GLU A 1 72 ? -34.919 4.177 54.637 1.00 94.94 72 GLU A O 1
ATOM 545 N N . ILE A 1 73 ? -35.531 2.827 56.322 1.00 93.25 73 ILE A N 1
ATOM 546 C CA . ILE A 1 73 ? -34.590 1.745 56.003 1.00 93.25 73 ILE A CA 1
ATOM 547 C C . ILE A 1 73 ? -34.941 1.125 54.648 1.00 93.25 73 ILE A C 1
ATOM 549 O O . ILE A 1 73 ? -34.054 0.991 53.805 1.00 93.25 73 ILE A O 1
ATOM 553 N N . GLU A 1 74 ? -36.211 0.812 54.391 1.00 96.06 74 GLU A N 1
ATOM 554 C CA . GLU A 1 74 ? -36.670 0.292 53.096 1.00 96.06 74 GLU A CA 1
ATOM 555 C C . GLU A 1 74 ? -36.424 1.293 51.956 1.00 96.06 74 GLU A C 1
ATOM 557 O O . GLU A 1 74 ? -35.932 0.939 50.879 1.00 96.06 74 GLU A O 1
ATOM 562 N N . ARG A 1 75 ? -36.688 2.582 52.195 1.00 96.94 75 ARG A N 1
ATOM 563 C CA . ARG A 1 75 ? -36.423 3.660 51.233 1.00 96.94 75 ARG A CA 1
ATOM 564 C C . ARG A 1 75 ? -34.929 3.805 50.932 1.00 96.94 75 ARG A C 1
ATOM 566 O O . ARG A 1 75 ? -34.539 4.034 49.786 1.00 96.94 75 ARG A O 1
ATOM 573 N N . LEU A 1 76 ? -34.071 3.684 51.942 1.00 96.44 76 LEU A N 1
ATOM 574 C CA . LEU A 1 76 ? -32.623 3.693 51.747 1.00 96.44 76 LEU A CA 1
ATOM 575 C C . LEU A 1 76 ? -32.151 2.429 51.025 1.00 96.44 76 LEU A C 1
ATOM 577 O O . LEU A 1 76 ? -31.291 2.531 50.153 1.00 96.44 76 LEU A O 1
ATOM 581 N N . HIS A 1 77 ? -32.737 1.270 51.322 1.00 97.50 77 HIS A N 1
ATOM 582 C CA . HIS A 1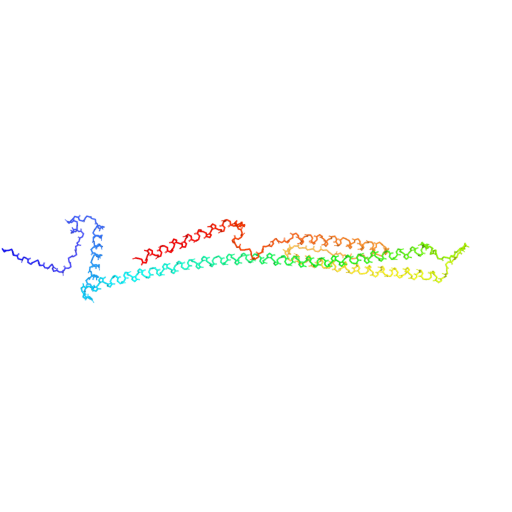 77 ? -32.408 0.004 50.672 1.00 97.50 77 HIS A CA 1
ATOM 583 C C . HIS A 1 77 ? -32.730 0.040 49.175 1.00 97.50 77 HIS A C 1
ATOM 585 O O . HIS A 1 77 ? -31.849 -0.182 48.348 1.00 97.50 77 HIS A O 1
ATOM 591 N N . THR A 1 78 ? -33.946 0.462 48.816 1.00 97.31 78 THR A N 1
ATOM 592 C CA . THR A 1 78 ? -34.347 0.639 47.409 1.00 97.31 78 THR A CA 1
ATOM 593 C C . THR A 1 78 ? -33.451 1.638 46.677 1.00 97.31 78 THR A C 1
ATOM 595 O O . THR A 1 78 ? -33.076 1.410 45.526 1.00 97.31 78 THR A O 1
ATOM 598 N N . LYS A 1 79 ? -33.034 2.725 47.342 1.00 97.69 79 LYS A N 1
ATOM 599 C CA . LYS A 1 79 ? -32.073 3.679 46.774 1.00 97.69 79 LYS A CA 1
ATOM 600 C C . LYS A 1 79 ? -30.693 3.051 46.557 1.00 97.69 79 LYS A C 1
ATOM 602 O O . LYS A 1 79 ? -30.067 3.323 45.534 1.00 97.69 79 LYS A O 1
ATOM 607 N N . VAL A 1 80 ? -30.215 2.232 47.492 1.00 98.00 80 VAL A N 1
ATOM 608 C CA . VAL A 1 80 ? -28.951 1.494 47.354 1.00 98.00 80 VAL A CA 1
ATOM 609 C C . VAL A 1 80 ? -29.022 0.523 46.179 1.00 98.00 80 VAL A C 1
ATOM 611 O O . VAL A 1 80 ? -28.095 0.494 45.374 1.00 98.00 80 VAL A O 1
ATOM 614 N N . ASP A 1 81 ? -30.115 -0.220 46.031 1.00 97.62 81 ASP A N 1
ATOM 615 C CA . ASP A 1 81 ? -30.267 -1.189 44.943 1.00 97.62 81 ASP A CA 1
ATOM 616 C C . ASP A 1 81 ? -30.413 -0.516 43.578 1.00 97.62 81 ASP A C 1
ATOM 618 O O . ASP A 1 81 ? -29.801 -0.959 42.607 1.00 97.62 81 ASP A O 1
ATOM 622 N N . HIS A 1 82 ? -31.119 0.617 43.504 1.00 97.81 82 HIS A N 1
ATOM 623 C CA . HIS A 1 82 ? -31.161 1.430 42.290 1.00 97.81 82 HIS A CA 1
ATOM 624 C C . HIS A 1 82 ? -29.768 1.938 41.892 1.00 97.81 82 HIS A C 1
ATOM 626 O O . HIS A 1 82 ? -29.384 1.841 40.727 1.00 97.81 82 HIS A O 1
ATOM 632 N N . LEU A 1 83 ? -28.988 2.441 42.857 1.00 97.12 83 LEU A N 1
ATOM 633 C CA . LEU A 1 83 ? -27.621 2.902 42.601 1.00 97.12 83 LEU A CA 1
ATOM 634 C C . LEU A 1 83 ? -26.691 1.757 42.182 1.00 97.12 83 LEU A C 1
ATOM 636 O O . LEU A 1 83 ? -25.846 1.967 41.316 1.00 97.12 83 LEU A O 1
ATOM 640 N N . LYS A 1 84 ? -26.844 0.553 42.748 1.00 98.00 84 LYS A N 1
ATOM 641 C CA . LYS A 1 84 ? -26.099 -0.639 42.306 1.00 98.00 84 LYS A CA 1
ATOM 642 C C . LYS A 1 84 ? -26.443 -1.000 40.866 1.00 98.00 84 LYS A C 1
ATOM 644 O O . LYS A 1 84 ? -25.535 -1.078 40.050 1.00 98.00 84 LYS A O 1
ATOM 649 N N . ALA A 1 85 ? -27.731 -1.101 40.535 1.00 96.81 85 ALA A N 1
ATOM 650 C CA . ALA A 1 85 ? -28.173 -1.399 39.174 1.00 96.81 85 ALA A CA 1
ATOM 651 C C . ALA A 1 85 ? -27.669 -0.353 38.164 1.00 96.81 85 ALA A C 1
ATOM 653 O O . ALA A 1 85 ? -27.232 -0.698 37.069 1.00 96.81 85 ALA A O 1
ATOM 654 N N . GLN A 1 86 ? -27.673 0.931 38.537 1.00 97.81 86 GLN A N 1
ATOM 655 C CA . GLN A 1 86 ? -27.106 1.987 37.701 1.00 97.81 86 GLN A CA 1
ATOM 656 C C . GLN A 1 86 ? -25.592 1.819 37.515 1.00 97.81 86 GLN A C 1
ATOM 658 O O . GLN A 1 86 ? -25.087 1.996 36.407 1.00 97.81 86 GLN A O 1
ATOM 663 N N . ASN A 1 87 ? -24.866 1.476 38.580 1.00 97.06 87 ASN A N 1
ATOM 664 C CA . ASN A 1 87 ? -23.430 1.223 38.512 1.00 97.06 87 ASN A CA 1
ATOM 665 C C . ASN A 1 87 ? -23.117 0.009 37.622 1.00 97.06 87 ASN A C 1
ATOM 667 O O . ASN A 1 87 ? -22.203 0.076 36.807 1.00 97.06 87 ASN A O 1
ATOM 671 N N . ASP A 1 88 ? -23.929 -1.046 37.689 1.00 97.75 88 ASP A N 1
ATOM 672 C CA . ASP A 1 88 ? -23.795 -2.228 36.833 1.00 97.75 88 ASP A CA 1
ATOM 673 C C . ASP A 1 88 ? -23.995 -1.878 35.351 1.00 97.75 88 ASP A C 1
ATOM 675 O O . ASP A 1 88 ? -23.183 -2.259 34.507 1.00 97.75 88 ASP A O 1
ATOM 679 N N . VAL A 1 89 ? -25.020 -1.081 35.022 1.00 97.31 89 VAL A N 1
ATOM 680 C CA . VAL A 1 89 ? -25.240 -0.594 33.647 1.00 97.31 89 VAL A CA 1
ATOM 681 C C . VAL A 1 89 ? -24.056 0.242 33.161 1.00 97.31 89 VAL A C 1
ATOM 683 O O . VAL A 1 89 ? -23.593 0.058 32.033 1.00 97.31 89 VAL A O 1
ATOM 686 N N . LEU A 1 90 ? -23.531 1.140 34.001 1.00 97.69 90 LEU A N 1
ATOM 687 C CA . LEU A 1 90 ? -22.355 1.944 33.661 1.00 97.69 90 LEU A CA 1
ATOM 688 C C . LEU A 1 90 ? -21.108 1.074 33.465 1.00 97.69 90 LEU A C 1
ATOM 690 O O . LEU A 1 90 ? -20.341 1.318 32.535 1.00 97.69 90 LEU A O 1
ATOM 694 N N . ALA A 1 91 ? -20.917 0.048 34.294 1.00 97.44 91 ALA A N 1
ATOM 695 C CA . ALA A 1 91 ? -19.801 -0.883 34.182 1.00 97.44 91 ALA A CA 1
ATOM 696 C C . ALA A 1 91 ? -19.864 -1.689 32.875 1.00 97.44 91 ALA A C 1
ATOM 698 O O . ALA A 1 91 ? -18.854 -1.798 32.175 1.00 97.44 91 ALA A O 1
ATOM 699 N N . ILE A 1 92 ? -21.048 -2.190 32.505 1.00 96.00 92 ILE A N 1
ATOM 700 C CA . ILE A 1 92 ? -21.274 -2.884 31.229 1.00 96.00 92 ILE A CA 1
ATOM 701 C C . ILE A 1 92 ? -21.007 -1.935 30.055 1.00 96.00 92 ILE A C 1
ATOM 703 O O . ILE A 1 92 ? -20.219 -2.269 29.172 1.00 96.00 92 ILE A O 1
ATOM 707 N N . THR A 1 93 ? -21.578 -0.727 30.087 1.00 95.94 93 THR A N 1
ATOM 708 C CA . THR A 1 93 ? -21.404 0.287 29.030 1.00 95.94 93 THR A CA 1
ATOM 709 C C . THR A 1 93 ? -19.930 0.670 28.854 1.00 95.94 93 THR A C 1
ATOM 711 O O . THR A 1 93 ? -19.441 0.803 27.733 1.00 95.94 93 THR A O 1
ATOM 714 N N . LEU A 1 94 ? -19.182 0.818 29.951 1.00 97.25 94 LEU A N 1
ATOM 715 C CA . LEU A 1 94 ? -17.751 1.117 29.900 1.00 97.25 94 LEU A CA 1
ATOM 716 C C . LEU A 1 94 ? -16.952 -0.053 29.310 1.00 97.25 94 LEU A C 1
ATOM 718 O O . LEU A 1 94 ? -16.032 0.163 28.521 1.00 97.25 94 LEU A O 1
ATOM 722 N N . SER A 1 95 ? -17.305 -1.287 29.674 1.00 95.50 95 SER A N 1
ATOM 723 C CA . SER A 1 95 ? -16.693 -2.499 29.124 1.00 95.50 95 SER A CA 1
ATOM 724 C C . SER A 1 95 ? -16.938 -2.623 27.616 1.00 95.50 95 SER A C 1
ATOM 726 O O . SER A 1 95 ? -16.014 -2.919 26.858 1.00 95.50 95 SER A O 1
ATOM 728 N N . GLU A 1 96 ? -18.161 -2.351 27.165 1.00 92.75 96 GLU A N 1
ATOM 729 C CA . GLU A 1 96 ? -18.528 -2.339 25.749 1.00 92.75 96 GLU A CA 1
ATOM 730 C C . GLU A 1 96 ? -17.794 -1.228 24.985 1.00 92.75 96 GLU A C 1
ATOM 732 O O . GLU A 1 96 ? -17.141 -1.493 23.975 1.00 92.75 96 GLU A O 1
ATOM 737 N N . SER A 1 97 ? -17.773 -0.004 25.523 1.00 93.94 97 SER A N 1
ATOM 738 C CA . SER A 1 97 ? -17.009 1.106 24.943 1.00 93.94 97 SER A CA 1
ATOM 739 C C . SER A 1 97 ? -15.518 0.789 24.836 1.00 93.94 97 SER A C 1
ATOM 741 O O . SER A 1 97 ? -14.895 1.142 23.835 1.00 93.94 97 SER A O 1
ATOM 743 N N . LYS A 1 98 ? -14.937 0.106 25.829 1.00 96.56 98 LYS A N 1
ATOM 744 C CA . LYS A 1 98 ? -13.544 -0.347 25.767 1.00 96.56 98 LYS A CA 1
ATOM 745 C C . LYS A 1 98 ? -13.338 -1.343 24.625 1.00 96.56 98 LYS A C 1
ATOM 747 O O . LYS A 1 98 ? -12.408 -1.173 23.844 1.00 96.56 98 LYS A O 1
ATOM 752 N N . SER A 1 99 ? -14.226 -2.327 24.485 1.00 91.88 99 SER A N 1
ATOM 753 C CA . SER A 1 99 ? -14.166 -3.295 23.384 1.00 91.88 99 SER A CA 1
ATOM 754 C C . SER A 1 99 ? -14.267 -2.619 22.010 1.00 91.88 99 SER A C 1
ATOM 756 O O . SER A 1 99 ? -13.526 -2.977 21.092 1.00 91.88 99 SER A O 1
ATOM 758 N N . HIS A 1 100 ? -15.116 -1.596 21.871 1.00 89.44 100 HIS A N 1
ATOM 759 C CA . HIS A 1 100 ? -15.190 -0.792 20.651 1.00 89.44 100 HIS A CA 1
ATOM 760 C C . HIS A 1 100 ? -13.887 -0.042 20.360 1.00 89.44 100 HIS A C 1
ATOM 762 O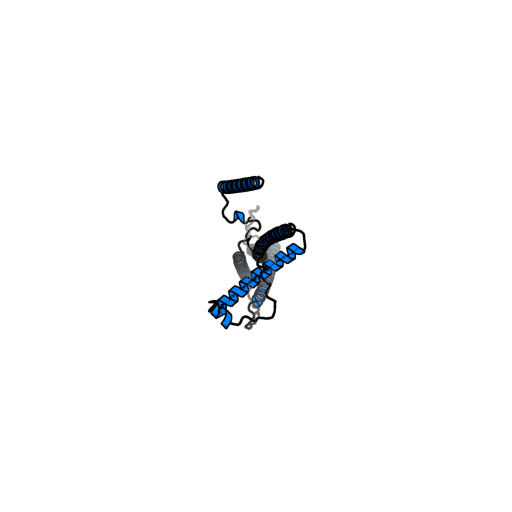 O . HIS A 1 100 ? -13.422 -0.061 19.220 1.00 89.44 100 HIS A O 1
ATOM 768 N N . CYS A 1 101 ? -13.268 0.572 21.372 1.00 93.25 101 CYS A N 1
ATOM 769 C CA . CYS A 1 101 ? -11.966 1.225 21.224 1.00 93.25 101 CYS A CA 1
ATOM 770 C C . CYS A 1 101 ? -10.869 0.238 20.794 1.00 93.25 101 CYS A C 1
ATOM 772 O O . CYS A 1 101 ? -10.070 0.563 19.913 1.00 93.25 101 CYS A O 1
ATOM 774 N N . ASP A 1 102 ? -10.850 -0.971 21.359 1.00 92.88 102 ASP A N 1
ATOM 775 C CA . ASP A 1 102 ? -9.894 -2.019 20.984 1.00 92.88 102 ASP A CA 1
ATOM 776 C C . ASP A 1 102 ? -10.097 -2.447 19.517 1.00 92.88 102 ASP A C 1
ATOM 778 O O . ASP A 1 102 ? -9.138 -2.550 18.748 1.00 92.88 102 ASP A O 1
ATOM 782 N N . HIS A 1 103 ? -11.353 -2.619 19.087 1.00 92.19 103 HIS A N 1
ATOM 783 C CA . HIS A 1 103 ? -11.677 -2.949 17.697 1.00 92.19 103 HIS A CA 1
ATOM 784 C C . HIS A 1 103 ? -11.268 -1.83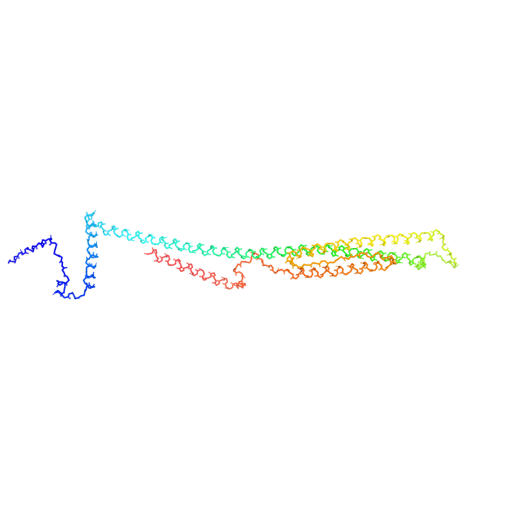7 16.721 1.00 92.19 103 HIS A C 1
ATOM 786 O O . HIS A 1 103 ? -10.632 -2.118 15.702 1.00 92.19 103 HIS A O 1
ATOM 792 N N . LEU A 1 104 ? -11.583 -0.578 17.045 1.00 91.00 104 LEU A N 1
ATOM 793 C CA . LEU A 1 104 ? -11.175 0.582 16.251 1.00 91.00 104 LEU A CA 1
ATOM 794 C C . LEU A 1 104 ? -9.652 0.687 16.152 1.00 91.00 104 LEU A C 1
ATOM 796 O O . LEU A 1 104 ? -9.141 0.951 15.070 1.00 91.00 104 LEU A O 1
ATOM 800 N N . SER A 1 105 ? -8.926 0.416 17.238 1.00 94.31 105 SER A N 1
ATOM 801 C CA . SER A 1 105 ? -7.458 0.450 17.251 1.00 94.31 105 SER A CA 1
ATOM 802 C C . SER A 1 105 ? -6.854 -0.568 16.280 1.00 94.31 105 SER A C 1
ATOM 804 O O . SER A 1 105 ? -5.954 -0.234 15.510 1.00 94.31 105 SER A O 1
ATOM 806 N N . ILE A 1 106 ? -7.388 -1.795 16.250 1.00 93.38 106 ILE A N 1
ATOM 807 C CA . ILE A 1 106 ? -6.975 -2.818 15.276 1.00 93.38 106 ILE A CA 1
ATOM 808 C C . ILE A 1 106 ? -7.278 -2.350 13.852 1.00 93.38 106 ILE A C 1
ATOM 810 O O . ILE A 1 106 ? -6.443 -2.497 12.958 1.00 93.38 106 ILE A O 1
ATOM 814 N N . LEU A 1 107 ? -8.472 -1.799 13.629 1.00 92.56 107 LEU A N 1
ATOM 815 C CA . LEU A 1 107 ? -8.891 -1.355 12.309 1.00 92.56 107 LEU A CA 1
ATOM 816 C C . LEU A 1 107 ? -8.001 -0.215 11.800 1.00 92.56 107 LEU A C 1
ATOM 818 O O . LEU A 1 107 ? -7.505 -0.307 10.679 1.00 92.56 107 LEU A O 1
ATOM 822 N N . MET A 1 108 ? -7.716 0.793 12.630 1.00 92.75 108 MET A N 1
ATOM 823 C CA . MET A 1 108 ? -6.757 1.852 12.303 1.00 92.75 108 MET A CA 1
ATOM 824 C C . MET A 1 108 ? -5.394 1.275 11.927 1.00 92.75 108 MET A C 1
ATOM 826 O O . MET A 1 108 ? -4.864 1.649 10.888 1.00 92.75 108 MET A O 1
ATOM 830 N N . GLY A 1 109 ? -4.878 0.296 12.678 1.00 94.25 109 GLY A N 1
ATOM 831 C CA . GLY A 1 109 ? -3.619 -0.373 12.338 1.00 94.25 109 GLY A CA 1
ATOM 832 C C . GLY A 1 109 ? -3.637 -1.037 10.952 1.00 94.25 109 GLY A C 1
ATOM 833 O O . GLY A 1 109 ? -2.673 -0.913 10.195 1.00 94.25 109 GLY A O 1
ATOM 834 N N . LYS A 1 110 ? -4.750 -1.684 10.564 1.00 94.56 110 LYS A N 1
ATOM 835 C CA . LYS A 1 110 ? -4.919 -2.232 9.201 1.00 94.56 110 LYS A CA 1
ATOM 836 C C . LYS A 1 110 ? -4.913 -1.124 8.140 1.00 94.56 110 LYS A C 1
ATOM 838 O O . LYS A 1 110 ? -4.276 -1.278 7.100 1.00 94.56 110 LYS A O 1
ATOM 843 N N . TYR A 1 111 ? -5.619 -0.018 8.388 1.00 94.50 111 TYR A N 1
ATOM 844 C CA . TYR A 1 111 ? -5.676 1.125 7.470 1.00 94.50 111 TYR A CA 1
ATOM 845 C C . TYR A 1 111 ? -4.316 1.817 7.318 1.00 94.50 111 TYR A C 1
ATOM 847 O O . TYR A 1 111 ? -3.915 2.114 6.195 1.00 94.50 111 TYR A O 1
ATOM 855 N N . GLU A 1 112 ? -3.590 2.033 8.414 1.00 94.75 112 GLU A N 1
ATOM 856 C CA . GLU A 1 112 ? -2.246 2.618 8.411 1.00 94.75 112 GLU A CA 1
ATOM 857 C C . GLU A 1 112 ? -1.259 1.730 7.650 1.00 94.75 112 GLU A C 1
ATOM 859 O O . GLU A 1 112 ? -0.556 2.209 6.759 1.00 94.75 112 GLU A O 1
ATOM 864 N N . SER A 1 113 ? -1.268 0.423 7.929 1.00 95.50 113 SER A N 1
ATOM 865 C CA . SER A 1 113 ? -0.433 -0.550 7.219 1.00 95.50 113 SER A CA 1
ATOM 866 C C . SER A 1 113 ? -0.715 -0.549 5.712 1.00 95.50 113 SER A C 1
ATOM 868 O O . SER A 1 113 ? 0.214 -0.419 4.912 1.00 95.50 113 SER A O 1
ATOM 870 N N . ASN A 1 114 ? -1.990 -0.592 5.310 1.00 95.44 114 ASN A N 1
ATOM 871 C CA . ASN A 1 114 ? -2.369 -0.508 3.900 1.00 95.44 114 ASN A CA 1
ATOM 872 C C . ASN A 1 114 ? -1.990 0.833 3.266 1.00 95.44 114 ASN A C 1
ATOM 874 O O . ASN A 1 114 ? -1.588 0.855 2.107 1.00 95.44 114 ASN A O 1
ATOM 878 N N . SER A 1 115 ? -2.097 1.948 3.995 1.00 94.81 115 SER A N 1
ATOM 879 C CA . SER A 1 115 ? -1.683 3.264 3.498 1.00 94.81 115 SER A CA 1
ATOM 880 C C . SER A 1 115 ? -0.191 3.286 3.162 1.00 94.81 115 SER A C 1
ATOM 882 O O . SER A 1 115 ? 0.188 3.781 2.102 1.00 94.81 115 SER A O 1
ATOM 884 N N . ILE A 1 116 ? 0.651 2.712 4.026 1.00 94.75 116 ILE A N 1
ATOM 885 C CA . ILE A 1 116 ? 2.098 2.602 3.794 1.00 94.75 116 ILE A CA 1
ATOM 886 C C . ILE A 1 116 ? 2.382 1.681 2.601 1.00 94.75 116 ILE A C 1
ATOM 888 O O . ILE A 1 116 ? 3.158 2.046 1.718 1.00 94.75 116 ILE A O 1
ATOM 892 N N . ALA A 1 117 ? 1.724 0.520 2.530 1.00 94.94 117 ALA A N 1
ATOM 893 C CA . ALA A 1 117 ? 1.870 -0.406 1.406 1.00 94.94 117 ALA A CA 1
ATOM 894 C C . ALA A 1 117 ? 1.477 0.255 0.073 1.00 94.94 117 ALA A C 1
ATOM 896 O O . ALA A 1 117 ? 2.209 0.167 -0.908 1.00 94.94 117 ALA A O 1
ATOM 897 N N . LEU A 1 118 ? 0.362 0.988 0.034 1.00 94.56 118 LEU A N 1
ATOM 898 C CA . LEU A 1 118 ? -0.061 1.725 -1.157 1.00 94.56 118 LEU A CA 1
ATOM 899 C C . LEU A 1 118 ? 0.921 2.839 -1.530 1.00 94.56 118 LEU A C 1
ATOM 901 O O . LEU A 1 118 ? 1.196 3.025 -2.712 1.00 94.56 118 LEU A O 1
ATOM 905 N N . GLN A 1 119 ? 1.482 3.551 -0.553 1.00 95.38 119 GLN A N 1
ATOM 906 C CA . GLN A 1 119 ? 2.504 4.561 -0.816 1.00 95.38 119 GLN A CA 1
ATOM 907 C C . GLN A 1 119 ? 3.762 3.939 -1.437 1.00 95.38 119 GLN A C 1
ATOM 909 O O . GLN A 1 119 ? 4.267 4.457 -2.432 1.00 95.38 119 GLN A O 1
ATOM 914 N N . LEU A 1 120 ? 4.212 2.793 -0.917 1.00 93.19 120 LEU A N 1
ATOM 915 C CA . LEU A 1 120 ? 5.323 2.033 -1.492 1.00 93.19 120 LEU A CA 1
ATOM 916 C C . LEU A 1 120 ? 5.000 1.550 -2.917 1.00 93.19 120 LEU A C 1
ATOM 918 O O . LEU A 1 120 ? 5.829 1.672 -3.822 1.00 93.19 120 LEU A O 1
ATOM 922 N N . ALA A 1 121 ? 3.772 1.073 -3.149 1.00 94.50 121 ALA A N 1
ATOM 923 C CA . ALA A 1 121 ? 3.312 0.665 -4.474 1.00 94.50 121 ALA A CA 1
ATOM 924 C C . ALA A 1 121 ? 3.347 1.826 -5.480 1.00 94.50 121 ALA A C 1
ATOM 926 O O . ALA A 1 121 ? 3.783 1.628 -6.611 1.00 94.50 121 ALA A O 1
ATOM 927 N N . VAL A 1 122 ? 2.931 3.031 -5.077 1.00 94.31 122 VAL A N 1
ATOM 928 C CA . VAL A 1 122 ? 3.006 4.232 -5.926 1.00 94.31 122 VAL A CA 1
ATOM 929 C C . VAL A 1 122 ? 4.457 4.557 -6.270 1.00 94.31 122 VAL A C 1
ATOM 931 O O . VAL A 1 122 ? 4.774 4.702 -7.446 1.00 94.31 122 VAL A O 1
ATOM 934 N N . THR A 1 123 ? 5.361 4.572 -5.288 1.00 93.31 123 THR A N 1
ATOM 935 C CA . THR A 1 123 ? 6.779 4.863 -5.558 1.00 93.31 123 THR A CA 1
ATOM 936 C C . THR A 1 123 ? 7.434 3.835 -6.483 1.00 93.31 123 THR A C 1
ATOM 938 O O . THR A 1 123 ? 8.209 4.202 -7.365 1.00 93.31 123 THR A O 1
ATOM 941 N N . ASN A 1 124 ? 7.092 2.551 -6.337 1.00 94.25 124 ASN A N 1
ATOM 942 C CA . ASN A 1 124 ? 7.580 1.491 -7.218 1.00 94.25 124 ASN A CA 1
ATOM 943 C C . ASN A 1 124 ? 7.004 1.634 -8.643 1.00 94.25 124 ASN A C 1
ATOM 945 O O . ASN A 1 124 ? 7.712 1.418 -9.630 1.00 94.25 124 ASN A O 1
ATOM 949 N N . LEU A 1 125 ? 5.738 2.049 -8.774 1.00 95.06 125 LEU A N 1
ATOM 950 C CA . LEU A 1 125 ? 5.137 2.349 -10.074 1.00 95.06 125 LEU A CA 1
ATOM 951 C C . LEU A 1 125 ? 5.824 3.533 -10.759 1.00 95.06 125 LEU A C 1
ATOM 953 O O . LEU A 1 125 ? 6.110 3.424 -11.949 1.00 95.06 125 LEU A O 1
ATOM 957 N N . ASP A 1 126 ? 6.146 4.603 -10.032 1.00 96.19 126 ASP A N 1
ATOM 958 C CA . ASP A 1 126 ? 6.881 5.750 -10.581 1.00 96.19 126 ASP A CA 1
ATOM 959 C C . ASP A 1 126 ? 8.258 5.322 -11.121 1.00 96.19 126 ASP A C 1
ATOM 961 O O . ASP A 1 126 ? 8.607 5.632 -12.261 1.00 96.19 126 ASP A O 1
ATOM 965 N N . GLN A 1 127 ? 9.003 4.515 -10.354 1.00 95.12 127 GLN A N 1
ATOM 966 C CA . GLN A 1 127 ? 10.284 3.939 -10.792 1.00 95.12 127 GLN A CA 1
ATOM 967 C C . GLN A 1 127 ? 10.125 3.029 -12.019 1.00 95.12 127 GLN A C 1
ATOM 969 O O . GLN A 1 127 ? 10.948 3.054 -12.936 1.00 95.12 127 GLN A O 1
ATOM 974 N N . THR A 1 128 ? 9.054 2.230 -12.057 1.00 96.00 128 THR A N 1
ATOM 975 C CA . THR A 1 128 ? 8.748 1.343 -13.187 1.00 96.00 128 THR A CA 1
ATOM 976 C C . THR A 1 128 ? 8.432 2.143 -14.450 1.00 96.00 128 THR A C 1
ATOM 978 O O . THR A 1 128 ? 8.888 1.777 -15.534 1.00 96.00 128 THR A O 1
ATOM 981 N N . ILE A 1 129 ? 7.656 3.224 -14.329 1.00 96.50 129 ILE A N 1
ATOM 982 C CA . ILE A 1 129 ? 7.311 4.117 -15.442 1.00 96.50 129 ILE A CA 1
ATOM 983 C C . ILE A 1 129 ? 8.578 4.759 -15.998 1.00 96.50 129 ILE A C 1
ATOM 985 O O . ILE A 1 129 ? 8.826 4.654 -17.196 1.00 96.50 129 ILE A O 1
ATOM 989 N N . GLU A 1 130 ? 9.420 5.332 -15.141 1.00 96.56 130 GLU A N 1
ATOM 990 C CA . GLU A 1 130 ? 10.665 5.976 -15.565 1.00 96.56 130 GLU A CA 1
ATOM 991 C C . GLU A 1 130 ? 11.613 4.995 -16.278 1.00 96.56 130 GLU A C 1
ATOM 993 O O . GLU A 1 130 ? 12.194 5.316 -17.318 1.00 96.56 130 GLU A O 1
ATOM 998 N N . ALA A 1 131 ? 11.725 3.757 -15.784 1.00 96.00 131 ALA A N 1
ATOM 999 C CA . ALA A 1 131 ? 12.499 2.712 -16.452 1.00 96.00 131 ALA A CA 1
ATOM 1000 C C . ALA A 1 131 ? 11.927 2.349 -17.833 1.00 96.00 131 ALA A C 1
ATOM 1002 O O . ALA A 1 131 ? 12.687 2.150 -18.785 1.00 96.00 131 ALA A O 1
ATOM 1003 N N . TYR A 1 132 ? 10.599 2.302 -17.976 1.00 97.06 132 TYR A N 1
ATOM 1004 C CA . TYR A 1 132 ? 9.957 2.101 -19.273 1.00 97.06 132 TYR A CA 1
ATOM 1005 C C . TYR A 1 132 ? 10.176 3.272 -20.234 1.00 97.06 132 TYR A C 1
ATOM 1007 O O . TYR A 1 132 ? 10.442 3.028 -21.409 1.00 97.06 132 TYR A O 1
ATOM 1015 N N . GLU A 1 133 ? 10.107 4.517 -19.764 1.00 97.38 133 GLU A N 1
ATOM 1016 C CA . GLU A 1 133 ? 10.365 5.708 -20.582 1.00 97.38 133 GLU A CA 1
ATOM 1017 C C . GLU A 1 133 ? 11.788 5.699 -21.151 1.00 97.38 133 GLU A C 1
ATOM 1019 O O . GLU A 1 133 ? 11.988 5.907 -22.351 1.00 97.38 133 GLU A O 1
ATOM 1024 N N . VAL A 1 134 ? 12.782 5.371 -20.321 1.00 96.12 134 VAL A N 1
ATOM 1025 C CA . VAL A 1 134 ? 14.177 5.254 -20.764 1.00 96.12 134 VAL A CA 1
ATOM 1026 C C . VAL A 1 134 ? 14.372 4.078 -21.724 1.00 96.12 134 VAL A C 1
ATOM 1028 O O . VAL A 1 134 ? 15.084 4.218 -22.720 1.00 96.12 134 VAL A O 1
ATOM 1031 N N . LEU A 1 135 ? 13.717 2.936 -21.483 1.00 95.81 135 LEU A N 1
ATOM 1032 C CA . LEU A 1 135 ? 13.764 1.794 -22.401 1.00 95.81 135 LEU A CA 1
ATOM 1033 C C . LEU A 1 135 ? 13.179 2.156 -23.773 1.00 95.81 135 LEU A C 1
ATOM 1035 O O . LEU A 1 135 ? 13.753 1.796 -24.799 1.00 95.81 135 LEU A O 1
ATOM 1039 N N . VAL A 1 136 ? 12.064 2.888 -23.802 1.00 95.75 136 VAL A N 1
ATOM 1040 C CA . VAL A 1 136 ? 11.471 3.391 -25.048 1.00 95.75 136 VAL A CA 1
ATOM 1041 C C . VAL A 1 136 ? 12.442 4.336 -25.755 1.00 95.75 136 VAL A C 1
ATOM 1043 O O . VAL A 1 136 ? 12.710 4.131 -26.936 1.00 95.75 136 VAL A O 1
ATOM 1046 N N . ALA A 1 137 ? 13.045 5.293 -25.045 1.00 95.31 137 ALA A N 1
ATOM 1047 C CA . ALA A 1 137 ? 14.017 6.221 -25.627 1.00 95.31 137 ALA A CA 1
ATOM 1048 C C . ALA A 1 137 ? 15.252 5.506 -26.211 1.00 95.31 137 ALA A C 1
ATOM 1050 O O . ALA A 1 137 ? 15.769 5.911 -27.257 1.00 95.31 137 ALA A O 1
ATOM 1051 N N . LEU A 1 138 ? 15.714 4.422 -25.574 1.00 93.69 138 LEU A N 1
ATOM 1052 C CA . LEU A 1 138 ? 16.754 3.555 -26.129 1.00 93.69 138 LEU A CA 1
ATOM 1053 C C . LEU A 1 138 ? 16.270 2.872 -27.415 1.00 93.69 138 LEU A C 1
ATOM 1055 O O . LEU A 1 138 ? 16.941 2.951 -28.440 1.00 93.69 138 LEU A O 1
ATOM 1059 N N . LEU A 1 139 ? 15.103 2.233 -27.418 1.00 93.31 139 LEU A N 1
ATOM 1060 C CA . LEU A 1 139 ? 14.598 1.563 -28.623 1.00 93.31 139 LEU A CA 1
ATOM 1061 C C . LEU A 1 139 ? 14.385 2.550 -29.787 1.00 93.31 139 LEU A C 1
ATOM 1063 O O . LEU A 1 139 ? 14.743 2.257 -30.928 1.00 93.31 139 LEU A O 1
ATOM 1067 N N . GLU A 1 140 ? 13.878 3.751 -29.509 1.00 94.94 140 GLU A N 1
ATOM 1068 C CA . GLU A 1 140 ? 13.733 4.820 -30.502 1.00 94.94 140 GLU A CA 1
ATOM 1069 C C . GLU A 1 140 ? 15.087 5.287 -31.060 1.00 94.94 140 GLU A C 1
ATOM 1071 O O . GLU A 1 140 ? 15.222 5.487 -32.273 1.00 94.94 140 GLU A O 1
ATOM 1076 N N . SER A 1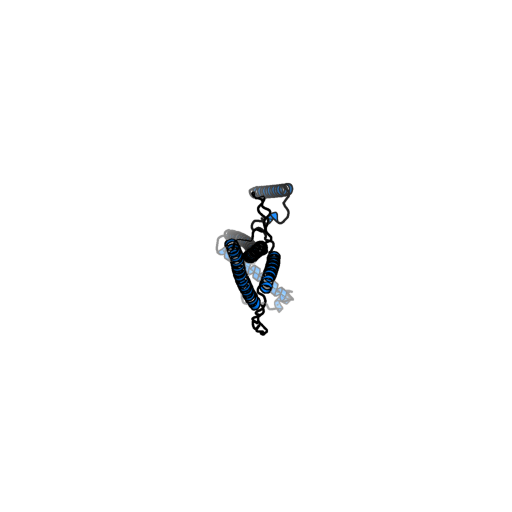 141 ? 16.113 5.422 -30.209 1.00 93.44 141 SER A N 1
ATOM 1077 C CA . SER A 1 141 ? 17.457 5.811 -30.649 1.00 93.44 141 SER A CA 1
ATOM 1078 C C . SER A 1 141 ? 18.158 4.708 -31.450 1.00 93.44 141 SER A C 1
ATOM 1080 O O . SER A 1 141 ? 18.866 5.019 -32.412 1.00 93.44 141 SER A O 1
ATOM 1082 N N . GLU A 1 142 ? 17.912 3.431 -31.137 1.00 92.00 142 GLU A N 1
ATOM 1083 C CA . GLU A 1 142 ? 18.388 2.289 -31.931 1.00 92.00 142 GLU A CA 1
ATOM 1084 C C . GLU A 1 142 ? 17.763 2.288 -33.329 1.00 92.00 142 GLU A C 1
ATOM 1086 O O . GLU A 1 142 ? 18.479 2.202 -34.330 1.00 92.00 142 GLU A O 1
ATOM 1091 N N . ILE A 1 143 ? 16.440 2.466 -33.417 1.00 92.44 143 ILE A N 1
ATOM 1092 C CA . ILE A 1 143 ? 15.727 2.575 -34.697 1.00 92.44 143 ILE A CA 1
ATOM 1093 C C . ILE A 1 143 ? 16.267 3.762 -35.506 1.00 92.44 143 ILE A C 1
ATOM 1095 O O . ILE A 1 143 ? 16.545 3.624 -36.700 1.00 92.44 143 ILE A O 1
ATOM 1099 N N . GLY A 1 144 ? 16.460 4.924 -34.872 1.00 90.88 144 GLY A N 1
ATOM 1100 C CA . GLY A 1 144 ? 17.016 6.115 -35.517 1.00 90.88 144 GLY A CA 1
ATOM 1101 C C . GLY A 1 144 ? 18.420 5.888 -36.085 1.00 90.88 144 GLY A C 1
ATOM 1102 O O . GLY A 1 144 ? 18.697 6.263 -37.230 1.00 90.88 144 GLY A O 1
ATOM 1103 N N . LEU A 1 145 ? 19.289 5.222 -35.321 1.00 90.75 145 LEU A N 1
ATOM 1104 C CA . LEU A 1 145 ? 20.638 4.857 -35.749 1.00 90.75 145 LEU A CA 1
ATOM 1105 C C . LEU A 1 145 ? 20.625 3.836 -36.892 1.00 90.75 145 LEU A C 1
ATOM 1107 O O . LEU A 1 145 ? 21.387 3.979 -37.853 1.00 90.75 145 LEU A O 1
ATOM 1111 N N . LEU A 1 146 ? 19.742 2.839 -36.832 1.00 90.31 146 LEU A N 1
ATOM 1112 C CA . LEU A 1 146 ? 19.593 1.828 -37.875 1.00 90.31 146 LEU A CA 1
ATOM 1113 C C . LEU A 1 146 ? 19.106 2.458 -39.185 1.00 90.31 146 LEU A C 1
ATOM 1115 O O . LEU A 1 146 ? 19.697 2.220 -40.236 1.00 90.31 146 LEU A O 1
ATOM 1119 N N . LEU A 1 147 ? 18.109 3.346 -39.131 1.00 89.88 147 LEU A N 1
ATOM 1120 C CA . LEU A 1 147 ? 17.619 4.083 -40.301 1.00 89.88 147 LEU A CA 1
ATOM 1121 C C . LEU A 1 147 ? 18.695 4.988 -40.915 1.00 89.88 147 LEU A C 1
ATOM 1123 O O . LEU A 1 147 ? 18.819 5.053 -42.141 1.00 89.88 147 LEU A O 1
ATOM 1127 N N . ALA A 1 148 ? 19.473 5.684 -40.083 1.00 88.75 148 ALA A N 1
ATOM 1128 C CA . ALA A 1 148 ? 20.607 6.488 -40.528 1.00 88.75 148 ALA A CA 1
ATOM 1129 C C . ALA A 1 148 ? 21.670 5.629 -41.230 1.00 88.75 148 ALA A C 1
ATOM 1131 O O . ALA A 1 148 ? 22.136 5.978 -42.316 1.00 88.75 148 ALA A O 1
ATOM 1132 N N . SER A 1 149 ? 21.986 4.472 -40.648 1.00 88.00 149 SER A N 1
ATOM 1133 C CA . SER A 1 149 ? 22.965 3.521 -41.178 1.00 88.00 149 SER A CA 1
ATOM 1134 C C . SER A 1 149 ? 22.500 2.877 -42.488 1.00 88.00 149 SER A C 1
ATOM 1136 O O . SER A 1 149 ? 23.286 2.767 -43.424 1.00 88.00 149 SER A O 1
ATOM 1138 N N . CYS A 1 150 ? 21.217 2.517 -42.614 1.00 87.56 150 CYS A N 1
ATOM 1139 C CA . CYS A 1 150 ? 20.649 1.998 -43.862 1.00 87.56 150 CYS A CA 1
ATOM 1140 C C . CYS A 1 150 ? 20.726 3.029 -44.991 1.00 87.56 150 CYS A C 1
ATOM 1142 O O . CYS A 1 150 ? 21.159 2.699 -46.096 1.00 87.56 150 CYS A O 1
ATOM 1144 N N . LYS A 1 151 ? 20.374 4.291 -44.710 1.00 85.56 151 LYS A N 1
ATOM 1145 C CA . LYS A 1 151 ? 20.528 5.381 -45.684 1.00 85.56 151 LYS A CA 1
ATOM 1146 C C . LYS A 1 151 ? 21.996 5.550 -46.085 1.00 85.56 151 LYS A C 1
ATOM 1148 O O . LYS A 1 151 ? 22.271 5.670 -47.274 1.00 85.56 151 LYS A O 1
ATOM 1153 N N . ALA A 1 152 ? 22.920 5.490 -45.121 1.00 84.38 152 ALA A N 1
ATOM 1154 C CA . ALA A 1 152 ? 24.366 5.576 -45.351 1.00 84.38 152 ALA A CA 1
ATOM 1155 C C . ALA A 1 152 ? 24.923 4.429 -46.203 1.00 84.38 152 ALA A C 1
ATOM 1157 O O . ALA A 1 152 ? 25.794 4.648 -47.039 1.00 84.38 152 ALA A O 1
ATOM 1158 N N . ALA A 1 153 ? 24.371 3.226 -46.051 1.00 85.00 153 ALA A N 1
ATOM 1159 C CA . ALA A 1 153 ? 24.703 2.057 -46.861 1.00 85.00 153 ALA A CA 1
ATOM 1160 C C . ALA A 1 153 ? 24.077 2.081 -48.274 1.00 85.00 153 ALA A C 1
ATOM 1162 O O . ALA A 1 153 ? 24.217 1.116 -49.023 1.00 85.00 153 ALA A O 1
ATOM 1163 N N . GLY A 1 154 ? 23.362 3.151 -48.647 1.00 75.69 154 GLY A N 1
ATOM 1164 C CA . GLY A 1 154 ? 22.668 3.255 -49.934 1.00 75.69 154 GLY A CA 1
ATOM 1165 C C . GLY A 1 154 ? 21.370 2.442 -50.010 1.00 75.69 154 GLY A C 1
ATOM 1166 O O . GLY A 1 154 ? 20.790 2.304 -51.087 1.00 75.69 154 GLY A O 1
ATOM 1167 N N . VAL A 1 155 ? 20.881 1.925 -48.878 1.00 70.75 155 VAL A N 1
ATOM 1168 C CA . VAL A 1 155 ? 19.608 1.203 -48.761 1.00 70.75 155 VAL A CA 1
ATOM 1169 C C . VAL A 1 155 ? 18.490 2.231 -48.572 1.00 70.75 155 VAL A C 1
ATOM 1171 O O . VAL A 1 155 ? 18.005 2.478 -47.470 1.00 70.75 155 VAL A O 1
ATOM 1174 N N . GLY A 1 156 ? 18.112 2.899 -49.661 1.00 58.25 156 GLY A N 1
ATOM 1175 C CA . GLY A 1 156 ? 17.028 3.879 -49.686 1.00 58.25 156 GLY A CA 1
ATOM 1176 C C . GLY A 1 156 ? 16.099 3.650 -50.872 1.00 58.25 156 GLY A C 1
ATOM 1177 O O . GLY A 1 156 ? 16.552 3.426 -51.993 1.00 58.25 156 GLY A O 1
ATOM 1178 N N . VAL A 1 157 ? 14.785 3.730 -50.641 1.00 52.81 157 VAL A N 1
ATOM 1179 C CA . VAL A 1 157 ? 13.792 3.776 -51.722 1.00 52.81 157 VAL A CA 1
ATOM 1180 C C . VAL A 1 157 ? 14.085 5.017 -52.558 1.00 52.81 157 VAL A C 1
ATOM 1182 O O . VAL A 1 157 ? 13.922 6.146 -52.091 1.00 52.81 157 VAL A O 1
ATOM 1185 N N . LYS A 1 158 ? 14.535 4.807 -53.799 1.00 53.78 158 LYS A N 1
ATOM 1186 C CA . LYS A 1 158 ? 14.646 5.852 -54.818 1.00 53.78 158 LYS A CA 1
ATOM 1187 C C . LYS A 1 158 ? 13.269 6.511 -54.897 1.00 53.78 158 LYS A C 1
ATOM 1189 O O . LYS A 1 158 ? 12.325 5.871 -55.353 1.00 53.78 158 LYS A O 1
ATOM 1194 N N . ARG A 1 159 ? 13.120 7.740 -54.382 1.00 47.03 159 ARG A N 1
ATOM 1195 C CA . ARG A 1 159 ? 11.868 8.496 -54.516 1.00 47.03 159 ARG A CA 1
ATOM 1196 C C . ARG A 1 159 ? 11.548 8.536 -56.005 1.00 47.03 159 ARG A C 1
ATOM 1198 O O . ARG A 1 159 ? 12.262 9.166 -56.779 1.00 47.03 159 ARG A O 1
ATOM 1205 N N . THR A 1 160 ? 10.508 7.816 -56.410 1.00 43.16 160 THR A N 1
ATOM 1206 C CA . THR A 1 160 ? 9.961 7.843 -57.763 1.00 43.16 160 THR A CA 1
ATOM 1207 C C . THR A 1 160 ? 9.224 9.164 -57.951 1.00 43.16 160 THR A C 1
ATOM 1209 O O . THR A 1 160 ? 8.006 9.203 -58.068 1.00 43.16 160 THR A O 1
ATOM 1212 N N . SER A 1 161 ? 9.952 10.273 -57.932 1.00 42.69 161 SER A N 1
ATOM 1213 C CA . SER A 1 161 ? 9.468 11.552 -58.430 1.00 42.69 161 SER A CA 1
ATOM 1214 C C . SER A 1 161 ? 10.224 11.843 -59.719 1.00 42.69 161 SER A C 1
ATOM 1216 O O . SER A 1 161 ? 11.307 12.415 -59.693 1.00 42.69 161 SER A O 1
ATOM 1218 N N . GLY A 1 162 ? 9.648 11.356 -60.823 1.00 42.88 162 GLY A N 1
ATOM 1219 C CA . GLY A 1 162 ? 9.840 11.861 -62.183 1.00 42.88 162 GLY A CA 1
ATOM 1220 C C . GLY A 1 162 ? 11.281 12.031 -62.657 1.00 42.88 162 GLY A C 1
ATOM 1221 O O . GLY A 1 162 ? 11.820 13.128 -62.628 1.00 42.88 162 GLY A O 1
ATOM 1222 N N . GLY A 1 163 ? 11.873 10.968 -63.193 1.00 37.66 163 GLY A N 1
ATOM 1223 C CA . GLY A 1 163 ? 13.147 11.074 -63.894 1.00 37.66 163 GLY A CA 1
ATOM 1224 C C . GLY A 1 163 ? 13.541 9.756 -64.532 1.00 37.66 163 GLY A C 1
ATOM 1225 O O . GLY A 1 163 ? 14.276 8.969 -63.941 1.00 37.66 163 GLY A O 1
ATOM 1226 N N . VAL A 1 164 ? 13.032 9.503 -65.739 1.00 47.97 164 VAL A N 1
ATOM 1227 C CA . VAL A 1 164 ? 13.578 8.476 -66.630 1.00 47.97 164 VAL A CA 1
ATOM 1228 C C . VAL A 1 164 ? 14.986 8.930 -67.004 1.00 47.97 164 VAL A C 1
ATOM 1230 O O . VAL A 1 164 ? 15.175 9.797 -67.848 1.00 47.97 164 VAL A O 1
ATOM 1233 N N . GLY A 1 165 ? 15.970 8.374 -66.310 1.00 39.09 165 GLY A N 1
ATOM 1234 C CA . GLY A 1 165 ? 17.383 8.630 -66.526 1.00 39.09 165 GLY A CA 1
ATOM 1235 C C . GLY A 1 165 ? 18.162 7.396 -66.120 1.00 39.09 165 GLY A C 1
ATOM 1236 O O . GLY A 1 165 ? 18.540 7.233 -64.962 1.00 39.09 165 GLY A O 1
ATOM 1237 N N . SER A 1 166 ? 18.355 6.498 -67.084 1.00 55.41 166 SER A N 1
ATOM 1238 C CA . SER A 1 166 ? 19.412 5.497 -67.036 1.00 55.41 166 SER A CA 1
ATOM 1239 C C . SER A 1 166 ? 20.737 6.246 -66.928 1.00 55.41 166 SER A C 1
ATOM 1241 O O . SER A 1 166 ? 21.164 6.901 -67.874 1.00 55.41 166 SER A O 1
ATOM 1243 N N . GLY A 1 167 ? 21.347 6.219 -65.753 1.00 38.06 167 GLY A N 1
ATOM 1244 C CA . GLY A 1 167 ? 22.588 6.921 -65.491 1.00 38.06 167 GLY A CA 1
ATOM 1245 C C . GLY A 1 167 ? 23.079 6.579 -64.101 1.00 38.06 167 GLY A C 1
ATOM 1246 O O . GLY A 1 167 ? 22.376 6.788 -63.115 1.00 38.06 167 GLY A O 1
ATOM 1247 N N . SER A 1 168 ? 24.286 6.031 -64.049 1.00 51.66 168 SER A N 1
ATOM 1248 C CA . SER A 1 168 ? 25.140 5.940 -62.871 1.00 51.66 168 SER A CA 1
ATOM 1249 C C . SER A 1 168 ? 25.410 7.354 -62.331 1.00 51.66 168 SER A C 1
ATOM 1251 O O . SER A 1 168 ? 26.471 7.926 -62.563 1.00 51.66 168 SER A O 1
ATOM 1253 N N . GLY A 1 169 ? 24.413 7.960 -61.686 1.00 46.22 169 GLY A N 1
ATOM 1254 C CA . GLY A 1 169 ? 24.532 9.247 -61.017 1.00 46.22 169 GLY A CA 1
ATOM 1255 C C . GLY A 1 169 ? 25.249 9.032 -59.697 1.00 46.22 169 GLY A C 1
ATOM 1256 O O . GLY A 1 169 ? 24.624 8.614 -58.725 1.00 46.22 169 GLY A O 1
ATOM 1257 N N . GLY A 1 170 ? 26.564 9.251 -59.696 1.00 50.91 170 GLY A N 1
ATOM 1258 C CA . GLY A 1 170 ? 27.343 9.326 -58.468 1.00 50.91 170 GLY A CA 1
ATOM 1259 C C . GLY A 1 170 ? 26.715 10.353 -57.531 1.00 50.91 170 GLY A C 1
ATOM 1260 O O . GLY A 1 170 ? 26.298 11.427 -57.969 1.00 50.91 170 GLY A O 1
ATOM 1261 N N . TRP A 1 171 ? 26.612 9.989 -56.258 1.00 54.03 171 TRP A N 1
ATOM 1262 C CA . TRP A 1 171 ? 26.177 10.889 -55.202 1.00 54.03 171 TRP A CA 1
ATOM 1263 C C . TRP A 1 171 ? 27.024 12.164 -55.262 1.00 54.03 171 TRP A C 1
ATOM 1265 O O . TRP A 1 171 ? 28.244 12.103 -55.427 1.00 54.03 171 TRP A O 1
ATOM 1275 N N . SER A 1 172 ? 26.377 13.325 -55.180 1.00 62.78 172 SER A N 1
ATOM 1276 C CA . SER A 1 172 ? 27.096 14.588 -55.012 1.00 62.78 172 SER A CA 1
ATOM 1277 C C . SER A 1 172 ? 27.869 14.540 -53.692 1.00 62.78 172 SER A C 1
ATOM 1279 O O . SER A 1 172 ? 27.334 14.048 -52.700 1.00 62.78 172 SER A O 1
ATOM 1281 N N . TYR A 1 173 ? 29.086 15.094 -53.647 1.00 61.06 173 TYR A N 1
ATOM 1282 C CA . TYR A 1 173 ? 29.860 15.232 -52.403 1.00 61.06 173 TYR A CA 1
ATOM 1283 C C . TYR A 1 173 ? 29.036 15.879 -51.270 1.00 61.06 173 TYR A C 1
ATOM 1285 O O . TYR A 1 173 ? 29.151 15.463 -50.123 1.00 61.06 173 TYR A O 1
ATOM 1293 N N . ALA A 1 174 ? 28.138 16.816 -51.599 1.00 64.38 174 ALA A N 1
ATOM 1294 C CA . ALA A 1 174 ? 27.246 17.456 -50.627 1.00 64.38 174 ALA A CA 1
ATOM 1295 C C . ALA A 1 174 ? 26.220 16.486 -50.001 1.00 64.38 174 ALA A C 1
ATOM 1297 O O . ALA A 1 174 ? 25.932 16.572 -48.814 1.00 64.38 174 ALA A O 1
ATOM 1298 N N . ASP A 1 175 ? 25.710 15.530 -50.781 1.00 72.44 175 ASP A N 1
ATOM 1299 C CA . ASP A 1 175 ? 24.723 14.534 -50.329 1.00 72.44 175 ASP A CA 1
ATOM 1300 C C . ASP A 1 175 ? 25.389 13.472 -49.429 1.00 72.44 175 ASP A C 1
ATOM 1302 O O . ASP A 1 175 ? 24.784 12.916 -48.512 1.00 72.44 175 ASP A O 1
ATOM 1306 N N . GLN A 1 176 ? 26.683 13.227 -49.656 1.00 76.25 176 GLN A N 1
ATOM 1307 C CA . GLN A 1 176 ? 27.500 12.352 -48.823 1.00 76.25 176 GLN A CA 1
ATOM 1308 C C . GLN A 1 176 ? 27.871 13.006 -47.481 1.00 76.25 176 GLN A C 1
ATOM 1310 O O . GLN A 1 176 ? 27.825 12.332 -46.449 1.00 76.25 176 GLN A O 1
ATOM 1315 N N . ASP A 1 177 ? 28.163 14.309 -47.467 1.00 80.38 177 ASP A N 1
ATOM 1316 C CA . ASP A 1 177 ? 28.407 15.067 -46.232 1.00 80.38 177 ASP A CA 1
ATOM 1317 C C . ASP A 1 177 ? 27.148 15.154 -45.348 1.00 80.38 177 ASP A C 1
ATOM 1319 O O . ASP A 1 177 ? 27.231 14.935 -44.133 1.00 80.38 177 ASP A O 1
ATOM 1323 N N . ASP A 1 178 ? 25.970 15.368 -45.943 1.00 85.19 178 ASP A N 1
ATOM 1324 C CA . ASP A 1 178 ? 24.684 15.380 -45.229 1.00 85.19 178 ASP A CA 1
ATOM 1325 C C . ASP A 1 178 ? 24.363 14.022 -44.583 1.00 85.19 178 ASP A C 1
ATOM 1327 O O . ASP A 1 178 ? 23.848 13.943 -43.460 1.00 85.19 178 ASP A O 1
ATOM 1331 N N . LEU A 1 179 ? 24.714 12.930 -45.260 1.00 84.81 179 LEU A N 1
ATOM 1332 C CA . LEU A 1 179 ? 24.505 11.568 -44.781 1.00 84.81 179 LEU A CA 1
ATOM 1333 C C . LEU A 1 179 ? 25.441 11.209 -43.622 1.00 84.81 179 LEU A C 1
ATOM 1335 O O . LEU A 1 179 ? 25.008 10.631 -42.621 1.00 84.81 179 LEU A O 1
ATOM 1339 N N . VAL A 1 180 ? 26.709 11.613 -43.720 1.00 87.62 180 VAL A N 1
ATOM 1340 C CA . VAL A 1 180 ? 27.687 11.483 -42.632 1.00 87.62 180 VAL A CA 1
ATOM 1341 C C . VAL A 1 180 ? 27.254 12.310 -41.420 1.00 87.62 180 VAL A C 1
ATOM 1343 O O . VAL A 1 180 ? 27.333 11.827 -40.288 1.00 87.62 180 VAL A O 1
ATOM 1346 N N . ALA A 1 181 ? 26.752 13.530 -41.628 1.00 89.56 181 ALA A N 1
ATOM 1347 C CA . ALA A 1 181 ? 26.214 14.360 -40.554 1.00 89.56 181 ALA A CA 1
ATOM 1348 C C . ALA A 1 181 ? 24.982 13.718 -39.889 1.00 89.56 181 ALA A C 1
ATOM 1350 O O . ALA A 1 181 ? 24.848 13.754 -38.663 1.00 89.56 181 ALA A O 1
ATOM 1351 N N . LEU A 1 182 ? 24.105 13.086 -40.675 1.00 90.06 182 LEU A N 1
ATOM 1352 C CA . LEU A 1 182 ? 22.921 12.386 -40.181 1.00 90.06 182 LEU A CA 1
ATOM 1353 C C . LEU A 1 182 ? 23.280 11.160 -39.324 1.00 90.06 182 LEU A C 1
ATOM 1355 O O . LEU A 1 182 ? 22.712 10.997 -38.244 1.00 90.06 182 LEU A O 1
ATOM 1359 N N . VAL A 1 183 ? 24.252 10.345 -39.748 1.00 90.12 183 VAL A N 1
ATOM 1360 C CA . VAL A 1 183 ? 24.756 9.211 -38.950 1.00 90.12 183 VAL A CA 1
ATOM 1361 C C . VAL A 1 183 ? 25.415 9.691 -37.660 1.00 90.12 183 VAL A C 1
ATOM 1363 O O . VAL A 1 183 ? 25.100 9.168 -36.593 1.00 90.12 183 VAL A O 1
ATOM 1366 N N . LYS A 1 184 ? 26.268 10.722 -37.724 1.00 92.56 184 LYS A N 1
ATOM 1367 C CA . LYS A 1 184 ? 26.908 11.295 -36.527 1.00 92.56 184 LYS A CA 1
ATOM 1368 C C . LYS A 1 184 ? 25.880 11.802 -35.515 1.00 92.56 184 LYS A C 1
ATOM 1370 O O . LYS A 1 184 ? 26.010 11.524 -34.328 1.00 92.56 184 LYS A O 1
ATOM 1375 N N . ARG A 1 185 ? 24.831 12.495 -35.973 1.00 92.88 185 ARG A N 1
ATOM 1376 C CA . ARG A 1 185 ? 23.741 12.959 -35.099 1.00 92.88 185 ARG A CA 1
ATOM 1377 C C . ARG A 1 185 ? 23.005 11.789 -34.441 1.00 92.88 185 ARG A C 1
ATOM 1379 O O . ARG A 1 185 ? 22.718 11.856 -33.251 1.00 92.88 185 ARG A O 1
ATOM 1386 N N . ALA A 1 186 ? 22.712 10.728 -35.193 1.00 92.12 186 ALA A N 1
ATOM 1387 C CA . ALA A 1 186 ? 22.042 9.546 -34.652 1.00 92.12 186 ALA A CA 1
ATOM 1388 C C . ALA A 1 186 ? 22.909 8.805 -33.614 1.00 92.12 186 ALA A C 1
ATOM 1390 O O . ALA A 1 186 ? 22.392 8.355 -32.595 1.00 92.12 186 ALA A O 1
ATOM 1391 N N . GLN A 1 187 ? 24.227 8.733 -33.831 1.00 92.81 187 GLN A N 1
ATOM 1392 C CA . GLN A 1 187 ? 25.180 8.170 -32.864 1.00 92.81 187 GLN A CA 1
ATOM 1393 C C . GLN A 1 187 ? 25.252 8.994 -31.573 1.00 92.81 187 GLN A C 1
ATOM 1395 O O . GLN A 1 187 ? 25.244 8.425 -30.483 1.00 92.81 187 GLN A O 1
ATOM 1400 N N . GLU A 1 188 ? 25.286 10.323 -31.681 1.00 93.19 188 GLU A N 1
ATOM 1401 C CA . GLU A 1 188 ? 25.312 11.205 -30.510 1.00 93.19 188 GLU A CA 1
ATOM 1402 C C . GLU A 1 188 ? 24.012 11.101 -29.699 1.00 93.19 188 GLU A C 1
ATOM 1404 O O . GLU A 1 188 ? 24.048 10.991 -28.474 1.00 93.19 188 GLU A O 1
ATOM 1409 N N . GLN A 1 189 ? 22.864 11.036 -30.384 1.00 92.81 189 GLN A N 1
ATOM 1410 C CA . GLN A 1 189 ? 21.568 10.814 -29.741 1.00 92.81 189 GLN A CA 1
ATOM 1411 C C . GLN A 1 189 ? 21.535 9.475 -28.993 1.00 92.81 189 GLN A C 1
ATOM 1413 O O . GLN A 1 189 ? 21.080 9.426 -27.851 1.00 92.81 189 GLN A O 1
ATOM 1418 N N . ARG A 1 190 ? 22.063 8.401 -29.598 1.00 92.44 190 ARG A N 1
ATOM 1419 C CA . ARG 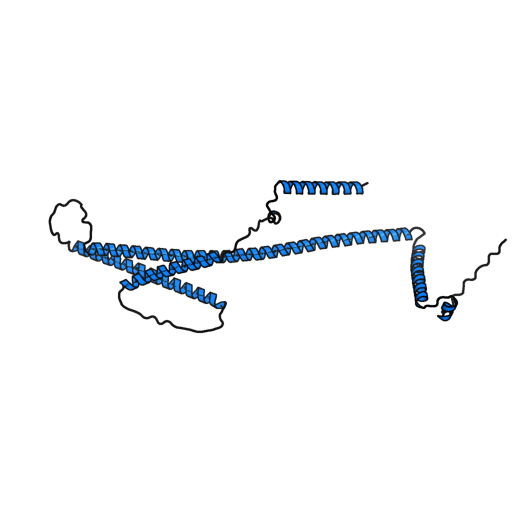A 1 190 ? 22.169 7.088 -28.949 1.00 92.44 190 ARG A CA 1
ATOM 1420 C C . ARG A 1 190 ? 23.015 7.160 -27.676 1.00 92.44 190 ARG A C 1
ATOM 1422 O O . ARG A 1 190 ? 22.534 6.775 -26.612 1.00 92.44 190 ARG A O 1
ATOM 1429 N N . ARG A 1 191 ? 24.220 7.734 -27.753 1.00 91.81 191 ARG A N 1
ATOM 1430 C CA . ARG A 1 191 ? 25.108 7.910 -26.587 1.00 91.81 191 ARG A CA 1
ATOM 1431 C C . ARG A 1 191 ? 24.460 8.727 -25.473 1.00 91.81 191 ARG A C 1
ATOM 1433 O O . ARG A 1 191 ? 24.602 8.389 -24.301 1.00 91.81 191 ARG A O 1
ATOM 1440 N N . SER A 1 192 ? 23.731 9.783 -25.830 1.00 94.00 192 SER A N 1
ATOM 1441 C CA . SER A 1 192 ? 22.985 10.592 -24.865 1.00 94.00 192 SER A CA 1
ATOM 1442 C C . SER A 1 192 ? 21.925 9.759 -24.134 1.00 94.00 192 SER A C 1
ATOM 1444 O O . SER A 1 192 ? 21.898 9.775 -22.904 1.00 94.00 192 SER A O 1
ATOM 1446 N N . THR A 1 193 ? 21.121 8.970 -24.858 1.00 93.50 193 THR A N 1
ATOM 1447 C CA . THR A 1 193 ? 20.105 8.092 -24.244 1.00 93.50 193 THR A CA 1
ATOM 1448 C C . THR A 1 193 ? 20.712 7.002 -23.357 1.00 93.50 193 THR A C 1
ATOM 1450 O O . THR A 1 193 ? 20.187 6.720 -22.284 1.00 93.50 193 THR A O 1
ATOM 1453 N N . GLU A 1 194 ? 21.859 6.442 -23.738 1.00 92.69 194 GLU A N 1
ATOM 1454 C CA . GLU A 1 194 ? 22.578 5.462 -22.913 1.00 92.69 194 GLU A CA 1
ATOM 1455 C C . GLU A 1 194 ? 23.110 6.078 -21.617 1.00 92.69 194 GLU A C 1
ATOM 1457 O O . GLU A 1 194 ? 23.011 5.480 -20.550 1.00 92.69 194 GLU A O 1
ATOM 1462 N N . ASN A 1 195 ? 23.612 7.315 -21.661 1.00 93.38 195 ASN A N 1
ATOM 1463 C CA . ASN A 1 195 ? 24.044 8.009 -20.448 1.00 93.38 195 ASN A CA 1
ATOM 1464 C C . ASN A 1 195 ? 22.888 8.218 -19.459 1.00 93.38 195 ASN A C 1
ATOM 1466 O O . ASN A 1 195 ? 23.089 8.083 -18.250 1.00 93.38 195 ASN A O 1
ATOM 1470 N N . VAL A 1 196 ? 21.680 8.498 -19.960 1.00 95.19 196 VAL A N 1
ATOM 1471 C CA . VAL A 1 196 ? 20.469 8.571 -19.129 1.00 95.19 196 VAL A CA 1
ATOM 1472 C C . VAL A 1 196 ? 20.159 7.205 -18.508 1.00 95.19 196 VAL A C 1
ATOM 1474 O O . VAL A 1 196 ? 19.926 7.131 -17.302 1.00 95.19 196 VAL A O 1
ATOM 1477 N N . ALA A 1 197 ? 20.240 6.122 -19.286 1.00 94.56 197 ALA A N 1
ATOM 1478 C CA . ALA A 1 197 ? 20.025 4.762 -18.789 1.00 94.56 197 ALA A CA 1
ATOM 1479 C C . ALA A 1 197 ? 21.025 4.355 -17.700 1.00 94.56 197 ALA A C 1
ATOM 1481 O O . ALA A 1 197 ? 20.616 3.876 -16.642 1.00 94.56 197 ALA A O 1
ATOM 1482 N N . ARG A 1 198 ? 22.321 4.628 -17.893 1.00 93.19 198 ARG A N 1
ATOM 1483 C CA . ARG A 1 198 ? 23.363 4.392 -16.877 1.00 93.19 198 ARG A CA 1
ATOM 1484 C C . ARG A 1 198 ? 23.084 5.151 -15.585 1.00 93.19 198 ARG A C 1
ATOM 1486 O O . ARG A 1 198 ? 23.234 4.599 -14.496 1.00 93.19 198 ARG A O 1
ATOM 1493 N N . HIS A 1 199 ? 22.685 6.418 -15.697 1.00 94.81 199 HIS A N 1
ATOM 1494 C CA . HIS A 1 199 ? 22.374 7.235 -14.531 1.00 94.81 199 HIS A CA 1
ATOM 1495 C C . HIS A 1 199 ? 21.151 6.696 -13.780 1.00 94.81 199 HIS A C 1
ATOM 1497 O O . HIS A 1 199 ? 21.181 6.615 -12.551 1.00 94.81 199 HIS A O 1
ATOM 1503 N N . LEU A 1 200 ? 20.095 6.307 -14.502 1.00 95.00 200 LEU A N 1
ATOM 1504 C CA . LEU A 1 200 ? 18.896 5.723 -13.905 1.00 95.00 200 LEU A CA 1
ATOM 1505 C C . LEU A 1 200 ? 19.220 4.414 -13.178 1.00 95.00 200 LEU A C 1
ATOM 1507 O O . LEU A 1 200 ? 18.903 4.296 -11.998 1.00 95.00 200 LEU A O 1
ATOM 1511 N N . LEU A 1 201 ? 19.911 3.480 -13.841 1.00 93.62 201 LEU A N 1
ATOM 1512 C CA . LEU A 1 201 ? 20.325 2.205 -13.2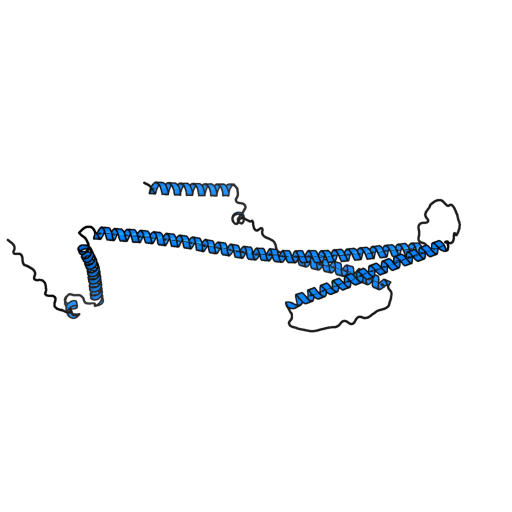46 1.00 93.62 201 LEU A CA 1
ATOM 1513 C C . LEU A 1 201 ? 21.150 2.426 -11.973 1.00 93.62 201 LEU A C 1
ATOM 1515 O O . LEU A 1 201 ? 20.813 1.889 -10.925 1.00 93.62 201 LEU A O 1
ATOM 1519 N N . SER A 1 202 ? 22.150 3.311 -12.016 1.00 92.75 202 SER A N 1
ATOM 1520 C CA . SER A 1 202 ? 22.968 3.627 -10.838 1.00 92.75 202 SER A CA 1
ATOM 1521 C C . SER A 1 202 ? 22.168 4.262 -9.695 1.00 92.75 202 SER A C 1
ATOM 1523 O O . SER A 1 202 ? 22.537 4.123 -8.525 1.00 92.75 202 SER A O 1
ATOM 1525 N N . ARG A 1 203 ? 21.102 5.009 -10.006 1.00 94.88 203 ARG A N 1
ATOM 1526 C CA . ARG A 1 203 ? 20.226 5.602 -8.991 1.00 94.88 203 ARG A CA 1
ATOM 1527 C C . ARG A 1 203 ? 19.297 4.553 -8.379 1.00 94.88 203 ARG A C 1
ATOM 1529 O O . ARG A 1 203 ? 19.122 4.575 -7.166 1.00 94.88 203 ARG A O 1
ATOM 1536 N N . LEU A 1 204 ? 18.750 3.644 -9.188 1.00 91.25 204 LEU A N 1
ATOM 1537 C CA . LEU A 1 204 ? 17.904 2.541 -8.720 1.00 91.25 204 LEU A CA 1
ATOM 1538 C C . LEU A 1 204 ? 18.702 1.542 -7.868 1.00 91.25 204 LEU A C 1
ATOM 1540 O O . LEU A 1 204 ? 18.264 1.216 -6.773 1.00 91.25 204 LEU A O 1
ATOM 1544 N N . GLU A 1 205 ? 19.916 1.172 -8.284 1.00 89.69 205 GLU A N 1
ATOM 1545 C CA . GLU A 1 205 ? 20.830 0.325 -7.493 1.00 89.69 205 GLU A CA 1
ATOM 1546 C C . GLU A 1 205 ? 21.176 0.959 -6.131 1.00 89.69 205 GLU A C 1
ATOM 1548 O O . GLU A 1 205 ? 21.299 0.275 -5.116 1.00 89.69 205 GLU A O 1
ATOM 1553 N N . ARG A 1 206 ? 21.309 2.292 -6.078 1.00 88.69 206 ARG A N 1
ATOM 1554 C CA . ARG A 1 206 ? 21.536 3.017 -4.817 1.00 88.69 206 ARG A CA 1
ATOM 1555 C C . ARG A 1 206 ? 20.299 3.070 -3.926 1.00 88.69 206 ARG A C 1
ATOM 1557 O O . ARG A 1 206 ? 20.445 2.980 -2.711 1.00 88.69 206 ARG A O 1
ATOM 1564 N N . ALA A 1 207 ? 19.114 3.238 -4.507 1.00 84.62 207 ALA A N 1
ATOM 1565 C CA . ALA A 1 207 ? 17.860 3.210 -3.758 1.00 84.62 207 ALA A CA 1
ATOM 1566 C C . ALA A 1 207 ? 17.606 1.815 -3.158 1.00 84.62 207 ALA A C 1
ATOM 1568 O O . ALA A 1 207 ? 17.208 1.704 -2.003 1.00 84.62 207 ALA A O 1
ATOM 1569 N N . GLU A 1 208 ? 17.924 0.761 -3.909 1.00 79.69 208 GLU A N 1
ATOM 1570 C CA . GLU A 1 208 ? 17.846 -0.635 -3.467 1.00 79.69 208 GLU A CA 1
ATOM 1571 C C . GLU A 1 208 ? 18.778 -0.913 -2.278 1.00 79.69 208 GLU A C 1
ATOM 1573 O O . GLU A 1 208 ? 18.341 -1.445 -1.258 1.00 79.69 208 GLU A O 1
ATOM 1578 N N . ALA A 1 209 ? 20.037 -0.465 -2.347 1.00 77.50 209 ALA A N 1
ATOM 1579 C CA . ALA A 1 209 ? 20.982 -0.609 -1.237 1.00 77.50 209 ALA A CA 1
ATOM 1580 C C . ALA A 1 209 ? 20.484 0.068 0.056 1.00 77.50 209 ALA A C 1
ATOM 1582 O O . ALA A 1 209 ? 20.631 -0.481 1.145 1.00 77.50 209 ALA A O 1
ATOM 1583 N N . GLN A 1 210 ? 19.837 1.231 -0.061 1.00 73.00 210 GLN A N 1
ATOM 1584 C CA . GLN A 1 210 ? 19.272 1.947 1.088 1.00 73.00 210 GLN A CA 1
ATOM 1585 C C . GLN A 1 210 ? 18.067 1.230 1.711 1.00 73.00 210 GLN A C 1
ATOM 1587 O O . GLN A 1 210 ? 17.897 1.279 2.929 1.00 73.00 210 GLN A O 1
ATOM 1592 N N . HIS A 1 211 ? 17.243 0.559 0.901 1.00 65.75 211 HIS A N 1
ATOM 1593 C CA . HIS A 1 211 ? 16.132 -0.253 1.399 1.00 65.75 211 HIS A CA 1
ATOM 1594 C C . HIS A 1 211 ? 16.624 -1.519 2.112 1.00 65.75 211 HIS A C 1
ATOM 1596 O O . HIS A 1 211 ? 16.153 -1.811 3.210 1.00 65.75 211 HIS A O 1
ATOM 1602 N N . SER A 1 212 ? 17.632 -2.200 1.559 1.00 59.84 212 SER A N 1
ATOM 1603 C CA . SER A 1 212 ? 18.249 -3.368 2.201 1.00 59.84 212 SER A CA 1
ATOM 1604 C C . SER A 1 212 ? 18.906 -3.021 3.545 1.00 59.84 212 SER A C 1
ATOM 1606 O O . SER A 1 212 ? 18.808 -3.801 4.491 1.00 59.84 212 SER A O 1
ATOM 1608 N N . ASP A 1 213 ? 19.537 -1.848 3.666 1.00 55.12 213 ASP A N 1
ATOM 1609 C CA . ASP A 1 213 ? 20.129 -1.383 4.930 1.00 55.12 213 ASP A CA 1
ATOM 1610 C C . ASP A 1 213 ? 19.061 -1.009 5.975 1.00 55.12 213 ASP A C 1
ATOM 1612 O O . ASP A 1 213 ? 19.276 -1.186 7.176 1.00 55.12 213 ASP A O 1
ATOM 1616 N N . ALA A 1 214 ? 17.895 -0.513 5.542 1.00 54.44 214 ALA A N 1
ATOM 1617 C CA . ALA A 1 214 ? 16.766 -0.221 6.426 1.00 54.44 214 ALA A CA 1
ATOM 1618 C C . ALA A 1 214 ? 16.106 -1.505 6.961 1.00 54.44 214 ALA A C 1
ATOM 1620 O O . ALA A 1 214 ? 15.761 -1.568 8.142 1.00 54.44 214 ALA A O 1
ATOM 1621 N N . GLU A 1 215 ? 15.995 -2.543 6.129 1.00 51.31 215 GLU A N 1
ATOM 1622 C CA . GLU A 1 215 ? 15.557 -3.886 6.537 1.00 51.31 215 GLU A CA 1
ATOM 1623 C C . GLU A 1 215 ? 16.580 -4.567 7.464 1.00 51.31 215 GLU A C 1
ATOM 1625 O O . GLU A 1 215 ? 16.203 -5.302 8.380 1.00 51.31 215 GLU A O 1
ATOM 1630 N N . SER A 1 216 ? 17.870 -4.247 7.313 1.00 40.06 216 SER A N 1
ATOM 1631 C CA . SER A 1 216 ? 18.953 -4.814 8.122 1.00 40.06 216 SER A CA 1
ATOM 1632 C C . SER A 1 216 ? 18.922 -4.400 9.601 1.00 40.06 216 SER A C 1
ATOM 1634 O O . SER A 1 216 ? 19.512 -5.101 10.423 1.00 40.06 216 SER A O 1
ATOM 1636 N N . TRP A 1 217 ? 18.222 -3.328 9.996 1.00 47.62 217 TRP A N 1
ATOM 1637 C CA . TRP A 1 217 ? 18.076 -2.964 11.418 1.00 47.62 217 TRP A CA 1
ATOM 1638 C C . TRP A 1 217 ? 17.148 -3.900 12.202 1.00 47.62 217 TRP A C 1
ATOM 1640 O O . TRP A 1 217 ? 17.222 -3.918 13.431 1.00 47.62 217 TRP A O 1
ATOM 1650 N N . ASN A 1 218 ? 16.331 -4.713 11.522 1.00 47.84 218 ASN A N 1
ATOM 1651 C CA . ASN A 1 218 ? 15.553 -5.768 12.175 1.00 47.84 218 ASN A CA 1
ATOM 1652 C C . ASN A 1 218 ? 16.373 -7.041 12.443 1.00 47.84 218 ASN A C 1
ATOM 1654 O O . ASN A 1 218 ? 15.911 -7.904 13.188 1.00 47.84 218 ASN A O 1
ATOM 1658 N N . GLU A 1 219 ? 17.592 -7.153 11.901 1.00 45.53 219 GLU A N 1
ATOM 1659 C CA . GLU A 1 219 ? 18.395 -8.377 12.002 1.00 45.53 219 GLU A CA 1
ATOM 1660 C C . GLU A 1 219 ? 19.915 -8.104 12.028 1.00 45.53 219 GLU A C 1
ATOM 1662 O O . GLU A 1 219 ? 20.721 -8.860 11.500 1.00 45.53 219 GLU A O 1
ATOM 1667 N N . ALA A 1 220 ? 20.356 -7.014 12.668 1.00 42.78 220 ALA A N 1
ATOM 1668 C CA . ALA A 1 220 ? 21.781 -6.690 12.799 1.00 42.78 220 ALA A CA 1
ATOM 1669 C C . ALA A 1 220 ? 22.399 -7.262 14.085 1.00 42.78 220 ALA A C 1
ATOM 1671 O O . ALA A 1 220 ? 22.818 -6.548 14.997 1.00 42.78 220 ALA A O 1
ATOM 1672 N N . GLY A 1 221 ? 22.522 -8.583 14.109 1.00 44.78 221 GLY A N 1
ATOM 1673 C CA . GLY A 1 221 ? 23.575 -9.279 14.826 1.00 44.78 221 GLY A CA 1
ATOM 1674 C C . GLY A 1 221 ? 24.147 -10.336 13.893 1.00 44.78 221 GLY A C 1
ATOM 1675 O O . GLY A 1 221 ? 23.479 -11.335 13.674 1.00 44.78 221 GLY A O 1
ATOM 1676 N N . ILE A 1 222 ? 25.388 -10.123 13.427 1.00 47.16 222 ILE A N 1
ATOM 1677 C CA . ILE A 1 222 ? 26.278 -11.044 12.674 1.00 47.16 222 ILE A CA 1
ATOM 1678 C C . ILE A 1 222 ? 26.544 -10.623 11.204 1.00 47.16 222 ILE A C 1
ATOM 1680 O O . ILE A 1 222 ? 25.934 -11.094 10.258 1.00 47.16 222 ILE A O 1
ATOM 1684 N N . SER A 1 223 ? 27.605 -9.812 11.069 1.00 47.62 223 SER A N 1
ATOM 1685 C CA . SER A 1 223 ? 28.786 -10.069 10.216 1.00 47.62 223 SER A CA 1
ATOM 1686 C C . SER A 1 223 ? 28.835 -9.736 8.706 1.00 47.62 223 SER A C 1
ATOM 1688 O O . SER A 1 223 ? 28.219 -10.373 7.870 1.00 47.62 223 SER A O 1
ATOM 1690 N N . HIS A 1 224 ? 29.842 -8.893 8.413 1.00 45.31 224 HIS A N 1
ATOM 1691 C CA . HIS A 1 224 ? 30.974 -9.118 7.487 1.00 45.31 224 HIS A CA 1
ATOM 1692 C C . HIS A 1 224 ? 30.769 -9.050 5.948 1.00 45.31 224 HIS A C 1
ATOM 1694 O O . HIS A 1 224 ? 30.373 -10.006 5.302 1.00 45.31 224 HIS A O 1
ATOM 1700 N N . ASN A 1 225 ? 31.208 -7.897 5.404 1.00 50.75 225 ASN A N 1
ATOM 1701 C CA . ASN A 1 225 ? 32.114 -7.649 4.259 1.00 50.75 225 ASN A CA 1
ATOM 1702 C C . ASN A 1 225 ? 31.961 -8.414 2.917 1.00 50.75 225 ASN A C 1
ATOM 1704 O O . ASN A 1 225 ? 32.045 -9.625 2.841 1.00 50.75 225 ASN A O 1
ATOM 1708 N N . THR A 1 226 ? 31.996 -7.673 1.802 1.00 39.31 226 THR A N 1
ATOM 1709 C CA . THR A 1 226 ? 33.058 -7.785 0.774 1.00 39.31 226 THR A CA 1
ATOM 1710 C C . THR A 1 226 ? 32.980 -6.629 -0.227 1.00 39.31 226 THR A C 1
ATOM 1712 O O . THR A 1 226 ? 31.917 -6.202 -0.662 1.00 39.31 226 THR A O 1
ATOM 1715 N N . SER A 1 227 ? 34.147 -6.084 -0.555 1.00 48.38 227 SER A N 1
ATOM 1716 C CA . SER A 1 227 ? 34.347 -5.031 -1.546 1.00 48.38 227 SER A CA 1
ATOM 1717 C C . SER A 1 227 ? 34.296 -5.614 -2.959 1.00 48.38 227 SER A C 1
ATOM 1719 O O . SER A 1 227 ? 34.971 -6.605 -3.227 1.00 48.38 227 SER A O 1
ATOM 1721 N N . ALA A 1 228 ? 33.587 -4.961 -3.879 1.00 36.53 228 ALA A N 1
ATOM 1722 C CA . ALA A 1 228 ? 33.693 -5.241 -5.308 1.00 36.53 228 ALA A CA 1
ATOM 1723 C C . ALA A 1 228 ? 34.472 -4.112 -5.995 1.00 36.53 228 ALA A C 1
ATOM 1725 O O . ALA A 1 228 ? 34.050 -2.958 -6.030 1.00 36.53 228 ALA A O 1
ATOM 1726 N N . THR A 1 229 ? 35.652 -4.450 -6.509 1.00 41.53 229 THR A N 1
ATOM 1727 C CA . THR A 1 229 ? 36.517 -3.567 -7.294 1.00 41.53 229 THR A CA 1
ATOM 1728 C C . THR A 1 229 ? 36.020 -3.471 -8.733 1.00 41.53 229 THR A C 1
ATOM 1730 O O . THR A 1 229 ? 35.946 -4.475 -9.442 1.00 41.53 229 THR A O 1
ATOM 1733 N N . SER A 1 230 ? 35.729 -2.250 -9.176 1.00 37.03 230 SER A N 1
ATOM 1734 C CA . SER A 1 230 ? 35.359 -1.924 -10.553 1.00 37.03 230 SER A CA 1
ATOM 1735 C C . SER A 1 230 ? 36.492 -2.253 -11.524 1.00 37.03 230 SER A C 1
ATOM 1737 O O . SER A 1 230 ? 37.613 -1.771 -11.376 1.00 37.03 230 SER A O 1
ATOM 1739 N N . SER A 1 231 ? 36.180 -3.042 -12.550 1.00 37.81 231 SER A N 1
ATOM 1740 C CA . SER A 1 231 ? 37.072 -3.303 -13.680 1.00 37.81 231 SER A CA 1
ATOM 1741 C C . SER A 1 231 ? 36.579 -2.508 -14.885 1.00 37.81 231 SER A C 1
ATOM 1743 O O . SER A 1 231 ? 35.494 -2.762 -15.402 1.00 37.81 231 SER A O 1
ATOM 1745 N N . THR A 1 232 ? 37.370 -1.539 -15.338 1.00 44.53 232 THR A N 1
ATOM 1746 C CA . THR A 1 232 ? 37.160 -0.835 -16.607 1.00 44.53 232 THR A CA 1
ATOM 1747 C C . THR A 1 232 ? 37.556 -1.762 -17.754 1.00 44.53 232 THR A C 1
ATOM 1749 O O . THR A 1 232 ? 38.746 -1.977 -17.987 1.00 44.53 232 THR A O 1
ATOM 1752 N N . SER A 1 233 ? 36.576 -2.318 -18.466 1.00 41.06 233 SER A N 1
ATOM 1753 C CA . SER A 1 233 ? 36.813 -3.000 -19.739 1.00 41.06 233 SER A CA 1
ATOM 1754 C C . SER A 1 233 ? 36.519 -2.035 -20.885 1.00 41.06 233 SER A C 1
ATOM 1756 O O . SER A 1 233 ? 35.394 -1.608 -21.117 1.00 41.06 233 SER A O 1
ATOM 1758 N N . SER A 1 234 ? 37.583 -1.632 -21.574 1.00 57.09 234 SER A N 1
ATOM 1759 C CA . SER A 1 234 ? 37.529 -0.908 -22.838 1.00 57.09 234 SER A CA 1
ATOM 1760 C C . SER A 1 234 ? 37.428 -1.927 -23.974 1.00 57.09 234 SER A C 1
ATOM 1762 O O . SER A 1 234 ? 38.432 -2.536 -24.348 1.00 57.09 234 SER A O 1
ATOM 1764 N N . GLY A 1 235 ? 36.230 -2.133 -24.516 1.00 40.47 235 GLY A N 1
ATOM 1765 C CA . GLY A 1 235 ? 36.036 -3.011 -25.668 1.00 40.47 235 GLY A CA 1
ATOM 1766 C C . GLY A 1 235 ? 34.590 -3.030 -26.147 1.00 40.47 235 GLY A C 1
ATOM 1767 O O . GLY A 1 235 ? 33.737 -3.575 -25.468 1.00 40.47 235 GLY A O 1
ATOM 1768 N N . VAL A 1 236 ? 34.367 -2.454 -27.334 1.00 45.03 236 VAL A N 1
ATOM 1769 C CA . VAL A 1 236 ? 33.124 -2.495 -28.129 1.00 45.03 236 VAL A CA 1
ATOM 1770 C C . VAL A 1 236 ? 31.903 -1.838 -27.455 1.00 45.03 236 VAL A C 1
ATOM 1772 O O . VAL A 1 236 ? 31.103 -2.461 -26.767 1.00 45.03 236 VAL A O 1
ATOM 1775 N N . ASP A 1 237 ? 31.725 -0.549 -27.767 1.00 46.91 237 ASP A N 1
ATOM 1776 C CA . ASP A 1 237 ? 30.593 0.339 -27.413 1.00 46.91 237 ASP A CA 1
ATOM 1777 C C . ASP A 1 237 ? 29.202 -0.271 -27.737 1.00 46.91 237 ASP A C 1
ATOM 1779 O O . ASP A 1 237 ? 28.184 0.107 -27.168 1.00 46.91 237 ASP A O 1
ATOM 1783 N N . SER A 1 238 ? 29.140 -1.248 -28.649 1.00 51.47 238 SER A N 1
ATOM 1784 C CA . SER A 1 238 ? 27.902 -1.912 -29.089 1.00 51.47 238 SER A CA 1
ATOM 1785 C C . SER A 1 238 ? 27.385 -2.970 -28.106 1.00 51.47 238 SER A C 1
ATOM 1787 O O . SER A 1 238 ? 26.173 -3.136 -27.968 1.00 51.47 238 SER A O 1
ATOM 1789 N N . ASP A 1 239 ? 28.287 -3.686 -27.428 1.00 52.56 239 ASP A N 1
ATOM 1790 C CA . ASP A 1 239 ? 27.934 -4.791 -26.523 1.00 52.56 239 ASP A CA 1
ATOM 1791 C C . ASP A 1 239 ? 27.543 -4.270 -25.134 1.00 52.56 239 ASP A C 1
ATOM 1793 O O . ASP A 1 239 ? 26.645 -4.809 -24.484 1.00 52.56 239 ASP A O 1
ATOM 1797 N N . VAL A 1 240 ? 28.144 -3.150 -24.720 1.00 55.06 240 VAL A N 1
ATOM 1798 C CA . VAL A 1 240 ? 27.775 -2.408 -23.504 1.00 55.06 240 VAL A CA 1
ATOM 1799 C C . VAL A 1 240 ? 26.335 -1.887 -23.599 1.00 55.06 240 VAL A C 1
ATOM 1801 O O . VAL A 1 240 ? 25.563 -2.014 -22.651 1.00 55.06 240 VAL A O 1
ATOM 1804 N N . SER A 1 241 ? 25.944 -1.398 -24.778 1.00 62.59 241 SER A N 1
ATOM 1805 C CA . SER A 1 241 ? 24.609 -0.861 -25.066 1.00 62.59 241 SER A CA 1
ATOM 1806 C C . SER A 1 241 ? 23.492 -1.907 -24.922 1.00 62.59 241 SER A C 1
ATOM 1808 O O . SER A 1 241 ? 22.474 -1.659 -24.273 1.00 62.59 241 SER A O 1
ATOM 1810 N N . ARG A 1 242 ? 23.701 -3.122 -25.454 1.00 75.44 242 ARG A N 1
ATOM 1811 C CA . ARG A 1 242 ? 22.769 -4.249 -25.252 1.00 75.44 242 ARG A CA 1
ATOM 1812 C C . ARG A 1 242 ? 22.745 -4.733 -23.805 1.00 75.44 242 ARG A C 1
ATOM 1814 O O . ARG A 1 242 ? 21.696 -5.151 -23.321 1.00 75.44 242 ARG A O 1
ATOM 1821 N N . GLY A 1 243 ? 23.883 -4.670 -23.116 1.00 82.56 243 GLY A N 1
ATOM 1822 C CA . GLY A 1 243 ? 23.978 -5.009 -21.698 1.00 82.56 243 GLY A CA 1
ATOM 1823 C C . GLY A 1 243 ? 23.144 -4.083 -20.811 1.00 82.56 243 GLY A C 1
ATOM 1824 O O . GLY A 1 243 ? 22.469 -4.557 -19.902 1.00 82.56 243 GLY A O 1
ATOM 1825 N N . GLU A 1 244 ? 23.147 -2.779 -21.083 1.00 82.94 244 GLU A N 1
ATOM 1826 C CA . GLU A 1 244 ? 22.357 -1.790 -20.335 1.00 82.94 244 GLU A CA 1
ATOM 1827 C C . GLU A 1 244 ? 20.857 -1.943 -20.566 1.00 82.94 244 GLU A C 1
ATOM 1829 O O . GLU A 1 244 ? 20.083 -1.909 -19.611 1.00 82.94 244 GLU A O 1
ATOM 1834 N N . GLU A 1 245 ? 20.441 -2.182 -21.810 1.00 89.25 245 GLU A N 1
ATOM 1835 C CA . GLU A 1 245 ? 19.041 -2.466 -22.123 1.00 89.25 245 GLU A CA 1
ATOM 1836 C C . GLU A 1 245 ? 18.553 -3.740 -21.417 1.00 89.25 245 GLU A C 1
ATOM 1838 O O . GLU A 1 245 ? 17.474 -3.758 -20.822 1.00 89.25 245 GLU A O 1
ATOM 1843 N N . GLN A 1 246 ? 19.361 -4.803 -21.446 1.00 91.31 246 GLN A N 1
ATOM 1844 C CA . GLN A 1 246 ? 19.048 -6.059 -20.771 1.00 91.31 246 GLN A CA 1
ATOM 1845 C C . GLN A 1 246 ? 18.933 -5.868 -19.252 1.00 91.31 246 GLN A C 1
ATOM 1847 O O . GLN A 1 246 ? 17.954 -6.312 -18.654 1.00 91.31 246 GLN A O 1
ATOM 1852 N N . ARG A 1 247 ? 19.869 -5.134 -18.637 1.00 91.94 247 ARG A N 1
ATOM 1853 C CA . ARG A 1 247 ? 19.801 -4.772 -17.212 1.00 91.94 247 ARG A CA 1
ATOM 1854 C C . ARG A 1 247 ? 18.550 -3.963 -16.889 1.00 91.94 247 ARG A C 1
ATOM 1856 O O . ARG A 1 247 ? 17.903 -4.232 -15.884 1.00 91.94 247 ARG A O 1
ATOM 1863 N N . LEU A 1 248 ? 18.165 -3.020 -17.749 1.00 93.19 248 LEU A N 1
ATOM 1864 C CA . LEU A 1 248 ? 16.956 -2.221 -17.555 1.00 93.19 248 LEU A CA 1
ATOM 1865 C C . LEU A 1 248 ? 15.691 -3.096 -17.592 1.00 93.19 248 LEU A C 1
ATOM 1867 O O . LEU A 1 248 ? 14.803 -2.953 -16.751 1.00 93.19 248 LEU A O 1
ATOM 1871 N N . ARG A 1 249 ? 15.630 -4.069 -18.509 1.00 94.94 249 ARG A N 1
ATOM 1872 C CA . ARG A 1 249 ? 14.543 -5.065 -18.566 1.00 94.94 249 ARG A CA 1
ATOM 1873 C C . ARG A 1 249 ? 14.494 -5.934 -17.307 1.00 94.94 249 ARG A C 1
ATOM 1875 O O . ARG A 1 249 ? 13.406 -6.206 -16.805 1.00 94.94 249 ARG A O 1
ATOM 1882 N N . GLU A 1 250 ? 15.647 -6.339 -16.783 1.00 95.00 250 GLU A N 1
ATOM 1883 C CA . GLU A 1 250 ? 15.750 -7.083 -15.523 1.00 95.00 250 GLU A CA 1
ATOM 1884 C C . GLU A 1 250 ? 15.278 -6.243 -14.331 1.00 95.00 250 GLU A C 1
ATOM 1886 O O . GLU A 1 250 ? 14.461 -6.723 -13.546 1.00 95.00 250 GLU A O 1
ATOM 1891 N N . THR A 1 251 ? 15.691 -4.973 -14.233 1.00 93.75 251 THR A N 1
ATOM 1892 C CA . THR A 1 251 ? 15.209 -4.066 -13.175 1.00 93.75 251 THR A CA 1
ATOM 1893 C C . THR A 1 251 ? 13.702 -3.849 -13.250 1.00 93.75 251 THR A C 1
ATOM 1895 O O . THR A 1 251 ? 13.031 -3.873 -12.227 1.00 93.75 251 THR A O 1
ATOM 1898 N N . ILE A 1 252 ? 13.132 -3.726 -14.452 1.00 95.38 252 ILE A N 1
ATOM 1899 C CA . ILE A 1 252 ? 11.681 -3.600 -14.639 1.00 95.38 252 ILE A CA 1
ATOM 1900 C C . ILE A 1 252 ? 10.951 -4.854 -14.146 1.00 95.38 252 ILE A C 1
ATOM 1902 O O . ILE A 1 252 ? 9.890 -4.750 -13.530 1.00 95.38 252 ILE A O 1
ATOM 1906 N N . ASN A 1 253 ? 11.483 -6.045 -14.428 1.00 95.56 253 ASN A N 1
ATOM 1907 C CA . ASN A 1 253 ? 10.884 -7.286 -13.941 1.00 95.56 253 ASN A CA 1
ATOM 1908 C C . ASN A 1 253 ? 10.954 -7.375 -12.414 1.00 95.56 253 ASN A C 1
ATOM 1910 O O . ASN A 1 253 ? 9.944 -7.694 -11.793 1.00 95.56 253 ASN A O 1
ATOM 1914 N N . ARG A 1 254 ? 12.086 -6.997 -11.816 1.00 94.38 254 ARG A N 1
ATOM 1915 C CA . ARG A 1 254 ? 12.239 -6.932 -10.358 1.00 94.38 254 ARG A CA 1
ATOM 1916 C C . ARG A 1 254 ? 11.245 -5.966 -9.715 1.00 94.38 254 ARG A C 1
ATOM 1918 O O . ARG A 1 254 ? 10.515 -6.360 -8.814 1.00 94.38 254 ARG A O 1
ATOM 1925 N N . LEU A 1 255 ? 11.124 -4.742 -10.235 1.00 93.88 255 LEU A N 1
ATOM 1926 C CA . LEU A 1 255 ? 10.156 -3.759 -9.731 1.00 93.88 255 LEU A CA 1
ATOM 1927 C C . LEU A 1 255 ? 8.717 -4.299 -9.800 1.00 93.88 255 LEU A C 1
ATOM 1929 O O . LEU A 1 255 ? 7.926 -4.105 -8.879 1.00 93.88 255 LEU A O 1
ATOM 1933 N N . LYS A 1 256 ? 8.370 -5.054 -10.851 1.00 95.06 256 LYS A N 1
ATOM 1934 C CA . LYS A 1 256 ? 7.061 -5.721 -10.945 1.00 95.06 256 LYS A CA 1
ATOM 1935 C C . LYS A 1 256 ? 6.861 -6.815 -9.901 1.00 95.06 256 LYS A C 1
ATOM 1937 O O . LYS A 1 256 ? 5.730 -6.974 -9.435 1.00 95.06 256 LYS A O 1
ATOM 1942 N N . GLU A 1 257 ? 7.902 -7.576 -9.583 1.00 94.75 257 GLU A N 1
ATOM 1943 C CA . GLU A 1 257 ? 7.875 -8.598 -8.532 1.00 94.75 257 GLU A CA 1
ATOM 1944 C C . GLU A 1 257 ? 7.688 -7.948 -7.159 1.00 94.75 257 GLU A C 1
ATOM 1946 O O . GLU A 1 257 ? 6.761 -8.317 -6.439 1.00 94.75 257 GLU A O 1
ATOM 1951 N N . GLU A 1 258 ? 8.457 -6.904 -6.847 1.00 91.88 258 GLU A N 1
ATOM 1952 C CA . GLU A 1 258 ? 8.300 -6.089 -5.634 1.00 91.88 258 GLU A CA 1
ATOM 1953 C C . GLU A 1 258 ? 6.880 -5.537 -5.498 1.00 91.88 258 GLU A C 1
ATOM 1955 O O . GLU A 1 258 ? 6.242 -5.685 -4.457 1.00 91.88 258 GLU A O 1
ATOM 1960 N N . ARG A 1 259 ? 6.314 -4.980 -6.573 1.00 93.31 259 ARG A N 1
ATOM 1961 C CA . ARG A 1 259 ? 4.913 -4.544 -6.580 1.00 93.31 259 ARG A CA 1
ATOM 1962 C C . ARG A 1 259 ? 3.951 -5.699 -6.297 1.00 93.31 259 ARG A C 1
ATOM 1964 O O . ARG A 1 259 ? 2.933 -5.502 -5.636 1.00 93.31 259 ARG A O 1
ATOM 1971 N N . GLY A 1 260 ? 4.244 -6.894 -6.808 1.00 92.50 260 GLY A N 1
ATOM 1972 C CA . GLY A 1 260 ? 3.501 -8.113 -6.491 1.00 92.50 260 GLY A CA 1
ATOM 1973 C C . GLY A 1 260 ? 3.548 -8.436 -4.997 1.00 92.50 260 GLY A C 1
ATOM 1974 O O . GLY A 1 260 ? 2.504 -8.695 -4.399 1.00 92.50 260 GLY A O 1
ATOM 1975 N N . HIS A 1 261 ? 4.726 -8.328 -4.379 1.00 92.69 261 HIS A N 1
ATOM 1976 C CA . HIS A 1 261 ? 4.901 -8.500 -2.938 1.00 92.69 261 HIS A CA 1
ATOM 1977 C C . HIS A 1 261 ? 4.103 -7.469 -2.134 1.00 92.69 261 HIS A C 1
ATOM 1979 O O . HIS A 1 261 ? 3.340 -7.850 -1.246 1.00 92.69 261 HIS A O 1
ATOM 1985 N N . VAL A 1 262 ? 4.179 -6.189 -2.498 1.00 92.94 262 VAL A N 1
ATOM 1986 C CA . VAL A 1 262 ? 3.397 -5.121 -1.855 1.00 92.94 262 VAL A CA 1
ATOM 1987 C C . VAL A 1 262 ? 1.893 -5.340 -2.025 1.00 92.94 262 VAL A C 1
ATOM 1989 O O . VAL A 1 262 ? 1.122 -5.165 -1.089 1.00 92.94 262 VAL A O 1
ATOM 1992 N N . SER A 1 263 ? 1.447 -5.785 -3.200 1.00 91.69 263 SER A N 1
ATOM 1993 C CA . SER A 1 263 ? 0.034 -6.108 -3.416 1.00 91.69 263 SER A CA 1
ATOM 1994 C C . SER A 1 263 ? -0.432 -7.286 -2.559 1.00 91.69 263 SER A C 1
ATOM 1996 O O . SER A 1 263 ? -1.605 -7.335 -2.195 1.00 91.69 263 SER A O 1
ATOM 1998 N N . SER A 1 264 ? 0.453 -8.241 -2.265 1.00 92.19 264 SER A N 1
ATOM 1999 C CA . SER A 1 264 ? 0.130 -9.412 -1.446 1.00 92.19 264 SER A CA 1
ATOM 2000 C C . SER A 1 264 ? 0.073 -9.117 0.055 1.00 92.19 264 SER A C 1
ATOM 2002 O O . SER A 1 264 ? -0.571 -9.865 0.786 1.00 92.19 264 SER A O 1
ATOM 2004 N N . SER A 1 265 ? 0.700 -8.028 0.516 1.00 92.94 265 SER A N 1
ATOM 2005 C CA . SER A 1 265 ? 0.682 -7.619 1.926 1.00 92.94 265 SER A CA 1
ATOM 2006 C C . SER A 1 265 ? -0.537 -6.773 2.311 1.00 92.94 265 SER A C 1
ATOM 2008 O O . SER A 1 265 ? -0.733 -6.494 3.493 1.00 92.94 265 SER A O 1
ATOM 2010 N N . LEU A 1 266 ? -1.380 -6.388 1.344 1.00 92.19 266 LEU A N 1
ATOM 2011 C CA . LEU A 1 266 ? -2.589 -5.607 1.599 1.00 92.19 266 LEU A CA 1
ATOM 2012 C C . LEU A 1 266 ? -3.626 -6.410 2.395 1.00 92.19 266 LEU A C 1
ATOM 2014 O O . LEU A 1 266 ? -4.036 -7.509 2.018 1.00 92.19 266 LEU A O 1
ATOM 2018 N N . LEU A 1 267 ? -4.098 -5.812 3.485 1.00 91.50 267 LEU A N 1
ATOM 2019 C CA . LEU A 1 267 ? -5.079 -6.399 4.388 1.00 91.50 267 LEU A CA 1
ATOM 2020 C C . LEU A 1 267 ? -6.514 -6.077 3.940 1.00 91.50 267 LEU A C 1
ATOM 2022 O O . LEU A 1 267 ? -6.783 -4.963 3.481 1.00 91.50 267 LEU A O 1
ATOM 2026 N N . PRO A 1 268 ? -7.477 -6.998 4.116 1.00 88.25 268 PRO A N 1
ATOM 2027 C CA . PRO A 1 268 ? -8.883 -6.693 3.888 1.00 88.25 268 PRO A CA 1
ATOM 2028 C C . PRO A 1 268 ? -9.370 -5.662 4.916 1.00 88.25 268 PRO A C 1
ATOM 2030 O O . PRO A 1 268 ? -9.205 -5.838 6.128 1.00 88.25 268 PRO A O 1
ATOM 2033 N N . LEU A 1 269 ? -9.969 -4.582 4.417 1.00 85.50 269 LEU A N 1
ATOM 2034 C CA . LEU A 1 269 ? -10.485 -3.486 5.233 1.00 85.50 269 LEU A CA 1
ATOM 2035 C C . LEU A 1 269 ? -11.964 -3.707 5.556 1.00 85.50 269 LEU A C 1
ATOM 2037 O O . LEU A 1 269 ? -12.756 -4.070 4.687 1.00 85.50 269 LEU A O 1
ATOM 2041 N N . GLU A 1 270 ? -12.330 -3.461 6.809 1.00 80.44 270 GLU A N 1
ATOM 2042 C CA . GLU A 1 270 ? -13.718 -3.453 7.270 1.00 80.44 270 GLU A CA 1
ATOM 2043 C C . GLU A 1 270 ? -14.231 -2.009 7.287 1.00 80.44 270 GLU A C 1
ATOM 2045 O O . GLU A 1 270 ? -13.513 -1.094 7.683 1.00 80.44 270 GLU A O 1
ATOM 2050 N N . SER A 1 271 ? -15.478 -1.790 6.865 1.00 71.38 271 SER A N 1
ATOM 2051 C CA . SER A 1 271 ? -16.088 -0.461 6.948 1.00 71.38 271 SER A CA 1
ATOM 2052 C C . SER A 1 271 ? -16.419 -0.118 8.402 1.00 71.38 271 SER A C 1
ATOM 2054 O O . SER A 1 271 ? -17.084 -0.887 9.091 1.00 71.38 271 SER A O 1
ATOM 2056 N N . LEU A 1 272 ? -16.022 1.082 8.833 1.00 58.59 272 LEU A N 1
ATOM 2057 C CA . LEU A 1 272 ? -16.331 1.660 10.149 1.00 58.59 272 LEU A CA 1
ATOM 2058 C C . LEU A 1 272 ? -17.840 1.806 10.426 1.00 58.59 272 LEU A C 1
ATOM 2060 O O . LEU A 1 272 ? -18.235 1.984 11.572 1.00 58.59 272 LEU A O 1
ATOM 2064 N N . HIS A 1 273 ? -18.675 1.747 9.385 1.00 59.97 273 HIS A N 1
ATOM 2065 C CA . HIS A 1 273 ? -20.116 2.008 9.455 1.00 59.97 273 HIS A CA 1
ATOM 2066 C C . HIS A 1 273 ? -20.974 0.738 9.381 1.00 59.97 273 HIS A C 1
ATOM 2068 O O . HIS A 1 273 ? -22.165 0.823 9.088 1.00 59.97 273 HIS A O 1
ATOM 2074 N N . VAL A 1 274 ? -20.394 -0.447 9.597 1.00 53.88 274 VAL A N 1
ATOM 2075 C CA . VAL A 1 274 ? -21.206 -1.661 9.743 1.00 53.88 274 VAL A CA 1
ATOM 2076 C C . VAL A 1 274 ? -21.852 -1.615 11.121 1.00 53.88 274 VAL A C 1
ATOM 2078 O O . VAL A 1 274 ? -21.197 -1.860 12.131 1.00 53.88 274 VAL A O 1
ATOM 2081 N N . ASP A 1 275 ? -23.136 -1.266 11.146 1.00 49.97 275 ASP A N 1
ATOM 2082 C CA . ASP A 1 275 ? -23.983 -1.368 12.329 1.00 49.97 275 ASP A CA 1
ATOM 2083 C C . ASP A 1 275 ? -23.828 -2.787 12.917 1.00 49.97 275 ASP A C 1
ATOM 2085 O O . ASP A 1 275 ? -24.015 -3.758 12.169 1.00 49.97 275 ASP A O 1
ATOM 2089 N N . PRO A 1 276 ? -23.459 -2.966 14.201 1.00 52.88 276 PRO A N 1
ATOM 2090 C CA . PRO A 1 276 ? -23.334 -4.286 14.823 1.00 52.88 276 PRO A CA 1
ATOM 2091 C C . PRO A 1 276 ? -24.569 -5.178 14.616 1.00 52.88 276 PRO A C 1
ATOM 2093 O O . PRO A 1 276 ? -24.434 -6.400 14.559 1.00 52.88 276 PRO A O 1
ATOM 2096 N N . LEU A 1 277 ? -25.750 -4.582 14.412 1.00 48.66 277 LEU A N 1
ATOM 2097 C CA . LEU A 1 277 ? -26.997 -5.285 14.092 1.00 48.66 277 LEU A CA 1
ATOM 2098 C C . LEU A 1 277 ? -27.028 -5.901 12.683 1.00 48.66 277 LEU A C 1
ATOM 2100 O O . LEU A 1 277 ? -27.732 -6.877 12.453 1.00 48.66 277 LEU A O 1
ATOM 2104 N N . THR A 1 278 ? -26.236 -5.385 11.742 1.00 51.47 278 THR A N 1
ATOM 2105 C CA . THR A 1 278 ? -26.116 -5.931 10.376 1.00 51.47 278 THR A CA 1
ATOM 2106 C C . THR A 1 278 ? -25.047 -7.016 10.240 1.00 51.47 278 THR A C 1
ATOM 2108 O O . THR A 1 278 ? -24.978 -7.682 9.206 1.00 51.47 278 THR A O 1
ATOM 2111 N N . ARG A 1 279 ? -24.230 -7.255 11.282 1.00 49.12 279 ARG A N 1
ATOM 2112 C CA . ARG A 1 279 ? -23.226 -8.339 11.283 1.00 49.12 279 ARG A CA 1
ATOM 2113 C C . ARG A 1 279 ? -23.858 -9.735 11.326 1.00 49.12 279 ARG A C 1
ATOM 2115 O O . ARG A 1 279 ? -23.225 -10.690 10.879 1.00 49.12 279 ARG A O 1
ATOM 2122 N N . HIS A 1 280 ? -25.095 -9.865 11.805 1.00 45.47 280 HIS A N 1
ATOM 2123 C CA . HIS A 1 280 ? -25.810 -11.138 11.871 1.00 45.47 280 HIS A CA 1
ATOM 2124 C C . HIS A 1 280 ? -26.977 -11.170 10.890 1.00 45.47 280 HIS A C 1
ATOM 2126 O O . HIS A 1 280 ? -28.121 -10.987 11.279 1.00 45.47 280 HIS A O 1
ATOM 2132 N N . TYR A 1 281 ? -26.655 -11.474 9.628 1.00 48.16 281 TYR A N 1
ATOM 2133 C CA . TYR A 1 281 ? -27.594 -11.579 8.508 1.00 48.16 281 TYR A CA 1
ATOM 2134 C C . TYR A 1 281 ? -28.316 -10.256 8.177 1.00 48.16 281 TYR A C 1
ATOM 2136 O O . TYR A 1 281 ? -28.658 -9.477 9.062 1.00 48.16 281 TYR A O 1
ATOM 2144 N N . PRO A 1 282 ? -28.609 -9.967 6.898 1.00 56.38 282 PRO A N 1
ATOM 2145 C CA . PRO A 1 282 ? -29.676 -9.021 6.615 1.00 56.38 282 PRO A CA 1
ATOM 2146 C C . PRO A 1 282 ? -30.950 -9.607 7.239 1.00 56.38 282 PRO A C 1
ATOM 2148 O O . PRO A 1 282 ? -31.460 -10.615 6.744 1.00 56.38 282 PRO A O 1
ATOM 2151 N N . LEU A 1 283 ? -31.412 -9.033 8.357 1.00 58.97 283 LEU A N 1
ATOM 2152 C CA . LEU A 1 283 ? -32.708 -9.366 8.944 1.00 58.97 283 LEU A CA 1
ATOM 2153 C C . LEU A 1 283 ? -33.732 -9.290 7.816 1.00 58.97 283 LEU A C 1
ATOM 2155 O O . LEU A 1 283 ? -33.818 -8.274 7.116 1.00 58.97 283 LEU A O 1
ATOM 2159 N N . SER A 1 284 ? -34.462 -10.379 7.582 1.00 76.06 284 SER A N 1
ATOM 2160 C CA . SER A 1 284 ? -35.520 -10.317 6.588 1.00 76.06 284 SER A CA 1
ATOM 2161 C C . SER A 1 284 ? -36.538 -9.277 7.056 1.00 76.06 284 SER A C 1
ATOM 2163 O O . SER A 1 284 ? -36.724 -9.066 8.255 1.00 76.06 284 SER A O 1
ATOM 2165 N N . LEU A 1 285 ? -37.230 -8.627 6.122 1.00 76.19 285 LEU A N 1
ATOM 2166 C CA . LEU A 1 285 ? -38.287 -7.664 6.456 1.00 76.19 285 LEU A CA 1
ATOM 2167 C C . LEU A 1 285 ? -39.325 -8.269 7.426 1.00 76.19 285 LEU A C 1
ATOM 2169 O O . LEU A 1 285 ? -39.889 -7.573 8.264 1.00 76.19 285 LEU A O 1
ATOM 2173 N N . ASN A 1 286 ? -39.511 -9.589 7.360 1.00 78.69 286 ASN A N 1
ATOM 2174 C CA . ASN A 1 286 ? -40.363 -10.345 8.268 1.00 78.69 286 ASN A CA 1
ATOM 2175 C C . ASN A 1 286 ? -39.810 -10.425 9.701 1.00 78.69 286 ASN A C 1
ATOM 2177 O O . ASN A 1 286 ? -40.583 -10.345 10.650 1.00 78.69 286 ASN A O 1
ATOM 2181 N N . ASP A 1 287 ? -38.494 -10.566 9.866 1.00 81.81 287 ASP A N 1
ATOM 2182 C CA . ASP A 1 287 ? -37.850 -10.628 11.183 1.00 81.81 287 ASP A CA 1
ATOM 2183 C C . ASP A 1 287 ? -37.860 -9.258 11.868 1.00 81.81 287 ASP A C 1
ATOM 2185 O O . ASP A 1 287 ? -38.102 -9.174 13.070 1.00 81.81 287 ASP A O 1
ATOM 2189 N N . ALA A 1 288 ? -37.686 -8.182 11.093 1.00 79.69 288 ALA A N 1
ATOM 2190 C CA . ALA A 1 288 ? -37.826 -6.813 11.586 1.00 79.69 288 ALA A CA 1
ATOM 2191 C C . ALA A 1 288 ? -39.255 -6.539 12.086 1.00 79.69 288 ALA A C 1
ATOM 2193 O O . ALA A 1 288 ? -39.444 -6.117 13.222 1.00 79.69 288 ALA A O 1
ATOM 2194 N N . HIS A 1 289 ? -40.274 -6.885 11.290 1.00 83.06 289 HIS A N 1
ATOM 2195 C CA . HIS A 1 289 ? -41.673 -6.749 11.710 1.00 83.06 289 HIS A CA 1
ATOM 2196 C C . HIS A 1 289 ? -42.025 -7.611 12.928 1.00 83.06 289 HIS A C 1
ATOM 2198 O O . HIS A 1 289 ? -42.867 -7.225 13.739 1.00 83.06 289 HIS A O 1
ATOM 2204 N N . LYS A 1 290 ? -41.402 -8.787 13.065 1.00 91.19 290 LYS A N 1
ATOM 2205 C CA . LYS A 1 290 ? -41.596 -9.653 14.228 1.00 91.19 290 LYS A CA 1
ATOM 2206 C C . LYS A 1 290 ? -41.025 -9.016 15.498 1.00 91.19 290 LYS A C 1
ATOM 2208 O O . LYS A 1 290 ? -41.716 -9.001 16.511 1.00 91.19 290 LYS A O 1
ATOM 2213 N N . LEU A 1 291 ? -39.818 -8.456 15.425 1.00 87.31 291 LEU A N 1
ATOM 2214 C CA . LEU A 1 291 ? -39.200 -7.708 16.525 1.00 87.31 291 LEU A CA 1
ATOM 2215 C C . LEU A 1 291 ? -40.036 -6.487 16.924 1.00 87.31 291 LEU A C 1
ATOM 2217 O O . LEU A 1 291 ? -40.261 -6.264 18.111 1.00 87.31 291 LEU A O 1
ATOM 2221 N N . ASP A 1 292 ? -40.546 -5.736 15.946 1.00 91.75 292 ASP A N 1
ATOM 2222 C CA . ASP A 1 292 ? -41.415 -4.582 16.203 1.00 91.75 292 ASP A CA 1
ATOM 2223 C C . ASP A 1 292 ? -42.707 -4.994 16.925 1.00 91.75 292 ASP A C 1
ATOM 2225 O O . ASP A 1 292 ? -43.146 -4.316 17.856 1.00 91.75 292 ASP A O 1
ATOM 2229 N N . LEU A 1 293 ? -43.299 -6.128 16.535 1.00 93.81 293 LEU A N 1
ATOM 2230 C CA . LEU A 1 293 ? -44.492 -6.672 17.182 1.00 93.81 293 LEU A CA 1
ATOM 2231 C C . LEU A 1 293 ? -44.197 -7.150 18.610 1.00 93.81 293 LEU A C 1
ATOM 2233 O O . LEU A 1 293 ? -44.956 -6.835 19.522 1.00 93.81 293 LEU A O 1
ATOM 2237 N N . GLU A 1 294 ? -43.099 -7.879 18.817 1.00 92.25 294 GLU A N 1
ATOM 2238 C CA . GLU A 1 294 ? -42.663 -8.331 20.146 1.00 92.25 294 GLU A CA 1
ATOM 2239 C C . GLU A 1 294 ? -42.402 -7.135 21.078 1.00 92.25 294 GLU A C 1
ATOM 2241 O O . GLU A 1 294 ? -42.841 -7.134 22.230 1.00 92.25 294 GLU A O 1
ATOM 2246 N N . ASN A 1 295 ? -41.780 -6.070 20.565 1.00 92.12 295 ASN A N 1
ATOM 2247 C CA . ASN A 1 295 ? -41.551 -4.833 21.307 1.00 92.12 295 ASN A CA 1
ATOM 2248 C C . ASN A 1 295 ? -42.866 -4.101 21.638 1.00 92.12 295 ASN A C 1
ATOM 2250 O O . ASN A 1 295 ? -43.049 -3.615 22.754 1.00 92.12 295 ASN A O 1
ATOM 2254 N N . ALA A 1 296 ? -43.816 -4.059 20.699 1.00 94.94 296 ALA A N 1
ATOM 2255 C CA . ALA A 1 296 ? -45.139 -3.482 20.937 1.00 94.94 296 ALA A CA 1
ATOM 2256 C C . ALA A 1 296 ? -45.923 -4.250 22.016 1.00 94.94 296 ALA A C 1
ATOM 2258 O O . ALA A 1 296 ? -46.559 -3.626 22.867 1.00 94.94 296 ALA A O 1
ATOM 2259 N N . VAL A 1 297 ? -45.840 -5.584 22.022 1.00 94.94 297 VAL A N 1
ATOM 2260 C CA . VAL A 1 297 ? -46.463 -6.432 23.051 1.00 94.94 297 VAL A CA 1
ATOM 2261 C C . VAL A 1 297 ? -45.834 -6.179 24.419 1.00 94.94 297 VAL A C 1
ATOM 2263 O O . VAL A 1 297 ? -46.561 -5.931 25.376 1.00 94.94 297 VAL A O 1
ATOM 2266 N N . LEU A 1 298 ? -44.501 -6.143 24.511 1.00 95.00 298 LEU A N 1
ATOM 2267 C CA . LEU A 1 298 ? -43.804 -5.825 25.762 1.00 95.00 298 LEU A CA 1
ATOM 2268 C C . LEU A 1 298 ? -44.202 -4.453 26.308 1.00 95.00 298 LEU A C 1
ATOM 2270 O O . LEU A 1 298 ? -44.433 -4.305 27.506 1.00 95.00 298 LEU A O 1
ATOM 2274 N N . MET A 1 299 ? -44.314 -3.451 25.434 1.00 93.44 299 MET A N 1
ATOM 2275 C CA . MET A 1 299 ? -44.785 -2.119 25.811 1.00 93.44 299 MET A CA 1
ATOM 2276 C C . MET A 1 299 ? -46.223 -2.157 26.333 1.00 93.44 299 MET A C 1
ATOM 2278 O O . MET A 1 299 ? -46.507 -1.509 27.339 1.00 93.44 299 MET A O 1
ATOM 2282 N N . GLN A 1 300 ? -47.103 -2.938 25.702 1.00 92.00 300 GLN A N 1
ATOM 2283 C CA . GLN A 1 300 ? -48.487 -3.107 26.139 1.00 92.00 300 GLN A CA 1
ATOM 2284 C C . GLN A 1 300 ? -48.580 -3.800 27.508 1.00 92.00 300 GLN A C 1
ATOM 2286 O O . GLN A 1 300 ? -49.319 -3.344 28.382 1.00 92.00 300 GLN A O 1
ATOM 2291 N N . GLU A 1 301 ? -47.802 -4.859 27.728 1.00 93.88 301 GLU A N 1
ATOM 2292 C CA . GLU A 1 301 ? -47.718 -5.551 29.018 1.00 93.88 301 GLU A CA 1
ATOM 2293 C C . GLU A 1 301 ? -47.167 -4.629 30.115 1.00 93.88 301 GLU A C 1
ATOM 2295 O O . GLU A 1 301 ? -47.713 -4.575 31.216 1.00 93.88 301 GLU A O 1
ATOM 2300 N N . LEU A 1 302 ? -46.138 -3.829 29.809 1.00 91.94 302 LEU A N 1
ATOM 2301 C CA . LEU A 1 302 ? -45.599 -2.818 30.723 1.00 91.94 302 LEU A CA 1
ATOM 2302 C C . LEU A 1 302 ? -46.627 -1.742 31.071 1.00 91.94 302 LEU A C 1
ATOM 2304 O O . LEU A 1 302 ? -46.668 -1.293 32.216 1.00 91.94 302 LEU A O 1
ATOM 2308 N N . THR A 1 303 ? -47.433 -1.302 30.102 1.00 89.62 303 THR A N 1
ATOM 2309 C CA . THR A 1 303 ? -48.506 -0.335 30.363 1.00 89.62 303 THR A CA 1
ATOM 2310 C C . THR A 1 303 ? -49.615 -0.939 31.212 1.00 89.62 303 THR A C 1
ATOM 2312 O O . THR A 1 303 ? -50.012 -0.301 32.181 1.00 89.62 303 THR A O 1
ATOM 2315 N N . ALA A 1 304 ? -50.021 -2.183 30.947 1.00 89.31 304 ALA A N 1
ATOM 2316 C CA . ALA A 1 304 ? -51.024 -2.883 31.746 1.00 89.31 304 ALA A CA 1
ATOM 2317 C C . ALA A 1 304 ? -50.547 -3.087 33.194 1.00 89.31 304 ALA A C 1
ATOM 2319 O O . ALA A 1 304 ? -51.246 -2.737 34.136 1.00 89.31 304 ALA A O 1
ATOM 2320 N N . MET A 1 305 ? -49.295 -3.518 33.389 1.00 84.44 305 MET A N 1
ATOM 2321 C CA . MET A 1 305 ? -48.713 -3.647 34.731 1.00 84.44 305 MET A CA 1
ATOM 2322 C C . MET A 1 305 ? -48.561 -2.307 35.468 1.00 84.44 305 MET A C 1
ATOM 2324 O O . MET A 1 305 ? -48.496 -2.284 36.697 1.00 84.44 305 MET A O 1
ATOM 2328 N N . ARG A 1 306 ? -48.440 -1.186 34.744 1.00 84.88 306 ARG A N 1
ATOM 2329 C CA . ARG A 1 306 ? -48.433 0.159 35.344 1.00 84.88 306 ARG A CA 1
ATOM 2330 C C . ARG A 1 306 ? -49.835 0.606 35.748 1.00 84.88 306 ARG A C 1
ATOM 2332 O O . ARG A 1 306 ? -49.947 1.280 36.767 1.00 84.88 306 ARG A O 1
ATOM 2339 N N . GLU A 1 307 ? -50.857 0.242 34.977 1.00 82.00 307 GLU A N 1
ATOM 2340 C CA . GLU A 1 307 ? -52.265 0.515 35.287 1.00 82.00 307 GLU A CA 1
ATOM 2341 C C . GLU A 1 307 ? -52.736 -0.309 36.495 1.00 82.00 307 GLU A C 1
ATOM 2343 O O . GLU A 1 307 ? -53.234 0.277 37.451 1.00 82.00 307 GLU A O 1
ATOM 2348 N N . ASP A 1 308 ? -52.428 -1.610 36.545 1.00 74.31 308 ASP A N 1
ATOM 2349 C CA . ASP A 1 308 ? -52.780 -2.504 37.667 1.00 74.31 308 ASP A CA 1
ATOM 2350 C C . ASP A 1 308 ? -52.153 -2.091 39.011 1.00 74.31 308 ASP A C 1
ATOM 2352 O O . ASP A 1 308 ? -52.616 -2.486 40.078 1.00 74.31 308 ASP A O 1
ATOM 2356 N N . ARG A 1 309 ? -51.057 -1.325 38.978 1.00 69.94 309 ARG A N 1
ATOM 2357 C CA . ARG A 1 309 ? -50.347 -0.843 40.175 1.00 69.94 309 ARG A CA 1
ATOM 2358 C C . ARG A 1 309 ? -50.782 0.564 40.603 1.00 69.94 309 ARG A C 1
ATOM 2360 O O . ARG A 1 309 ? -50.295 1.056 41.621 1.00 69.94 309 ARG A O 1
ATOM 2367 N N . ALA A 1 310 ? -51.613 1.222 39.794 1.00 62.34 310 ALA A N 1
ATOM 2368 C CA . ALA A 1 310 ? -52.176 2.543 40.052 1.00 62.34 310 ALA A CA 1
ATOM 2369 C C . ALA A 1 310 ? -53.611 2.488 40.621 1.00 62.34 310 ALA A C 1
ATOM 2371 O O . ALA A 1 310 ? -54.097 3.522 41.085 1.00 62.34 310 ALA A O 1
ATOM 2372 N N . GLU A 1 311 ? -54.253 1.313 40.606 1.00 44.56 311 GLU A N 1
ATOM 2373 C CA . GLU A 1 311 ? -55.512 0.993 41.308 1.00 44.56 311 GLU A CA 1
ATOM 2374 C C . GLU A 1 311 ? -55.269 0.477 42.738 1.00 44.56 311 GLU A C 1
ATOM 2376 O O . GLU A 1 311 ? -56.098 0.807 43.621 1.00 44.56 311 GLU A O 1
#

Secondary structure (DSSP, 8-state):
------PPPPP-------HHHHHHTT---HHHHHHHHHHHHHHHHHHHHHHHHHHHS-TTHHHHHHHHHHHHHHHHHHHHHHHHHHHHHHHHHHHHHHHHHHHHHHHHHHHHHHHHHHHHHHHHHHHHHHHHHHHHHHHHHHHHHHHHHHHHTT------SS-------PPPHHHHHHHHHHHHHHHHHHHHHHHHHHHHHHHHHHHHHHHHHHHGGGS--S--------------HHHHHHHHHHHHHHHHHHHHHHHHHHHHTPPPPPPTT--GGGSS----HHHHHHHHHHHHHHHHHHHHHHHTTT-